Protein AF-A0A355T621-F1 (afdb_monomer)

Nearest PDB structures (foldseek):
  8cih-assembly1_A  TM=2.271E-01  e=9.849E+00  Homo sapiens
  8fl8-assembly1_X  TM=2.262E-01  e=8.411E+00  Saccharomyces cerevisiae

Sequence (182 aa):
MFTALSTALSDTFSKPLRSVMMRALGLALVLLVLAGFGAFYGLEAIPEFGADWGWPILDEVVDWLSGAFVIVALVLLLMPVSALFAGLFLEEVAAAVEDKHYPGDVAGRDQPFVQGLWIALKFTALLIVLNLIALPLYFIPVVNVVAYWGLNGYLLGREYFELVALRHHTPEDARSLRRSKR

Foldseek 3Di:
DVVVVVVVVVCCPDPQNVVLVVVLVVVLVVVLVVLLVCLVVVVVPPPPPPPVPVDVVVVVVVVVVSVVVSVVLSVLLSLLSSQLSCLLCVLSVLQVCCVVPPVPDDFFDRDDSVVSNVLSVVLSVVSSVVSVVCVVLCVDPPSVVCCVCVVSVVSSVLSSQLVSCVRPDPNVVSVVVVVVVD

Radius of gyration: 20.6 Å; Cα contacts (8 Å, |Δi|>4): 97; chains: 1; bounding box: 42×30×63 Å

Mean predicted aligned error: 7.45 Å

pLDDT: mean 83.85, std 8.01, range [53.31, 95.31]

Solvent-accessible surface area (backbone atoms only — not comparable to full-atom values): 10078 Å² total; per-residue (Å²): 110,70,66,60,52,52,50,53,59,60,45,49,72,32,79,74,43,35,54,52,50,52,50,39,52,50,53,38,50,51,51,51,51,53,48,49,50,51,50,54,56,48,55,71,68,46,71,81,79,78,69,82,77,83,47,74,67,60,48,55,49,50,54,52,51,53,57,50,48,52,54,52,50,52,59,62,42,49,55,29,44,51,46,27,39,54,42,61,46,37,63,64,52,49,51,59,48,38,63,72,77,41,75,87,56,83,79,61,57,82,69,56,66,70,59,40,45,52,52,20,50,52,52,23,50,50,43,50,56,51,50,60,71,43,46,73,49,54,77,38,82,71,48,23,59,51,48,52,53,49,54,50,50,53,51,48,56,51,50,55,50,45,60,58,34,48,30,81,34,52,75,68,53,32,55,51,54,52,68,78,72,108

Structure (mmCIF, N/CA/C/O backbone):
data_AF-A0A355T621-F1
#
_entry.id   AF-A0A355T621-F1
#
loop_
_atom_site.group_PDB
_atom_site.id
_atom_site.type_symbol
_atom_site.label_atom_id
_atom_site.label_alt_id
_atom_site.label_comp_id
_atom_site.label_asym_id
_atom_site.label_entity_id
_atom_site.label_seq_id
_atom_site.pdbx_PDB_ins_code
_atom_site.Cartn_x
_atom_site.Cartn_y
_atom_site.Cartn_z
_atom_site.occupancy
_atom_site.B_iso_or_equiv
_atom_site.auth_seq_id
_atom_site.auth_comp_id
_atom_site.auth_asym_id
_atom_site.auth_atom_id
_atom_site.pdbx_PDB_model_num
ATOM 1 N N . MET A 1 1 ? 2.273 -9.335 21.222 1.00 68.62 1 MET A N 1
ATOM 2 C CA . MET A 1 1 ? 2.447 -9.241 19.753 1.00 68.62 1 MET A CA 1
ATOM 3 C C . MET A 1 1 ? 2.008 -10.512 19.036 1.00 68.62 1 MET A C 1
ATOM 5 O O . MET A 1 1 ? 1.079 -10.422 18.252 1.00 68.62 1 MET A O 1
ATOM 9 N N . PHE A 1 2 ? 2.591 -11.683 19.324 1.00 80.75 2 PHE A N 1
ATOM 10 C CA . PHE A 1 2 ? 2.267 -12.924 18.595 1.00 80.75 2 PHE A CA 1
ATOM 11 C C . PHE A 1 2 ? 0.794 -13.359 18.676 1.00 80.75 2 PHE A C 1
ATOM 13 O O . PHE A 1 2 ? 0.235 -13.771 17.666 1.00 80.75 2 PHE A O 1
ATOM 20 N N . THR A 1 3 ? 0.134 -13.198 19.828 1.00 82.75 3 THR A N 1
ATOM 21 C CA . THR A 1 3 ? -1.298 -13.521 19.969 1.00 82.75 3 THR A CA 1
ATOM 22 C C . THR A 1 3 ? -2.176 -12.634 19.088 1.00 82.75 3 THR A C 1
ATOM 24 O O . THR A 1 3 ? -3.014 -13.153 18.367 1.00 82.75 3 THR A O 1
ATOM 27 N N . ALA A 1 4 ? -1.931 -11.318 19.071 1.00 82.50 4 ALA A N 1
ATOM 28 C CA . ALA A 1 4 ? -2.683 -10.377 18.237 1.00 82.50 4 ALA A CA 1
ATOM 29 C C . ALA A 1 4 ? -2.504 -10.662 16.737 1.00 82.50 4 ALA A C 1
ATOM 31 O O . ALA A 1 4 ? -3.467 -10.597 15.980 1.00 82.50 4 ALA A O 1
ATOM 32 N N . LEU A 1 5 ? -1.288 -11.036 16.322 1.00 84.06 5 LEU A N 1
ATOM 33 C CA . LEU A 1 5 ? -1.008 -11.442 14.945 1.00 84.06 5 LEU A CA 1
ATOM 34 C C . LEU A 1 5 ? -1.784 -12.712 14.561 1.00 84.06 5 LEU A C 1
ATOM 36 O O . LEU A 1 5 ? -2.385 -12.766 13.493 1.00 84.06 5 LEU A O 1
ATOM 40 N N . SER A 1 6 ? -1.789 -13.718 15.439 1.00 88.69 6 SER A N 1
ATOM 41 C CA . SER A 1 6 ? -2.522 -14.969 15.219 1.00 88.69 6 SER A CA 1
ATOM 42 C C . SER A 1 6 ? -4.034 -14.737 15.124 1.00 88.69 6 SER A C 1
ATOM 44 O O . SER A 1 6 ? -4.673 -15.212 14.184 1.00 88.69 6 SER A O 1
ATOM 46 N N . THR A 1 7 ? -4.598 -13.937 16.038 1.00 87.62 7 THR A N 1
ATOM 47 C CA . THR A 1 7 ? -6.014 -13.548 16.006 1.00 87.62 7 THR A CA 1
ATOM 48 C C . THR A 1 7 ? -6.357 -12.851 14.690 1.00 87.62 7 THR A C 1
ATOM 50 O O . THR A 1 7 ? -7.237 -13.323 13.973 1.00 87.62 7 THR A O 1
ATOM 53 N N . ALA A 1 8 ? -5.591 -11.829 14.296 1.00 85.81 8 ALA A N 1
ATOM 54 C CA . ALA A 1 8 ? -5.804 -11.105 13.041 1.00 85.81 8 ALA A CA 1
ATOM 55 C C . ALA A 1 8 ? -5.742 -12.016 11.798 1.00 85.81 8 ALA A C 1
ATOM 57 O O . ALA A 1 8 ? -6.569 -11.897 10.889 1.00 85.81 8 ALA A O 1
ATOM 58 N N . LEU A 1 9 ? -4.801 -12.967 11.761 1.00 87.44 9 LEU A N 1
ATOM 59 C CA . LEU A 1 9 ? -4.707 -13.948 10.676 1.00 87.44 9 LEU A CA 1
ATOM 60 C C . LEU A 1 9 ? -5.957 -14.829 10.605 1.00 87.44 9 LEU A C 1
ATOM 62 O O . LEU A 1 9 ? -6.526 -15.002 9.529 1.00 87.44 9 LEU A O 1
ATOM 66 N N . SER A 1 10 ? -6.419 -15.351 11.742 1.00 87.31 10 SER A N 1
ATOM 67 C CA . SER A 1 10 ? -7.650 -16.148 11.788 1.00 87.31 10 SER A CA 1
ATOM 68 C C . SER A 1 10 ? -8.897 -15.338 11.413 1.00 87.31 10 SER A C 1
ATOM 70 O O . SER A 1 10 ? -9.777 -15.839 10.710 1.00 87.31 10 SER A O 1
ATOM 72 N N . ASP A 1 11 ? -8.951 -14.065 11.810 1.00 87.62 11 ASP A N 1
ATOM 73 C CA . ASP A 1 11 ? -10.072 -13.171 11.536 1.00 87.62 11 ASP A CA 1
ATOM 74 C C . ASP A 1 11 ? -10.190 -12.815 10.065 1.00 87.62 11 ASP A C 1
ATOM 76 O O . ASP A 1 11 ? -11.307 -12.674 9.565 1.00 87.62 11 ASP A O 1
ATOM 80 N N . THR A 1 12 ? -9.066 -12.733 9.353 1.00 85.06 12 THR A N 1
ATOM 81 C CA . THR A 1 12 ? -9.032 -12.427 7.916 1.00 85.06 12 THR A CA 1
ATOM 82 C C . THR A 1 12 ? -9.916 -13.394 7.111 1.00 85.06 12 THR A C 1
ATOM 84 O O . THR A 1 12 ? -10.559 -12.997 6.139 1.00 85.06 12 THR A O 1
ATOM 87 N N . PHE A 1 13 ? -10.039 -14.649 7.558 1.00 87.81 13 PHE A N 1
ATOM 88 C CA . PHE A 1 13 ? -10.879 -15.671 6.921 1.00 87.81 13 PHE A CA 1
ATOM 89 C C . PHE A 1 13 ? -12.326 -15.723 7.444 1.00 87.81 13 PHE A C 1
ATOM 91 O O . PHE A 1 13 ? -13.126 -16.540 6.977 1.00 87.81 13 PHE A O 1
ATOM 98 N N . SER A 1 14 ? -12.698 -14.861 8.392 1.00 88.00 14 SER A N 1
ATOM 99 C CA . SER A 1 14 ? -14.069 -14.762 8.900 1.00 88.00 14 SER A CA 1
ATOM 100 C C . SER A 1 14 ? -15.033 -14.219 7.836 1.00 88.00 14 SER A C 1
ATOM 102 O O . SER A 1 14 ? -14.637 -13.506 6.918 1.00 88.00 14 SER A O 1
ATOM 104 N N . LYS A 1 15 ? -16.330 -14.546 7.944 1.00 85.44 15 LYS A N 1
ATOM 105 C CA . LYS A 1 15 ? -17.360 -14.127 6.970 1.00 85.44 15 LYS A CA 1
ATOM 106 C C . LYS A 1 15 ? -17.339 -12.622 6.625 1.00 85.44 15 LYS A C 1
ATOM 108 O O . LYS A 1 15 ? -17.330 -12.338 5.425 1.00 85.44 15 LYS A O 1
ATOM 113 N N . PRO A 1 16 ? -17.330 -11.683 7.597 1.00 84.44 16 PRO A N 1
ATOM 114 C CA . PRO A 1 16 ? -17.325 -10.254 7.282 1.00 84.44 16 PRO A CA 1
ATOM 115 C C . PRO A 1 16 ? -16.026 -9.818 6.586 1.00 84.44 16 PRO A C 1
ATOM 117 O O . PRO A 1 16 ? -16.082 -9.228 5.507 1.00 84.44 16 PRO A O 1
ATOM 120 N N . LEU A 1 17 ? -14.857 -10.199 7.117 1.00 88.75 17 LEU A N 1
ATOM 121 C CA . LEU A 1 17 ? -13.567 -9.769 6.560 1.00 88.75 17 LEU A CA 1
ATOM 122 C C . LEU A 1 17 ? -13.223 -10.444 5.229 1.00 88.75 17 LEU A C 1
ATOM 124 O O . LEU A 1 17 ? -12.634 -9.812 4.356 1.00 88.75 17 LEU A O 1
ATOM 128 N N . ARG A 1 18 ? -13.671 -11.681 4.996 1.00 90.00 18 ARG A N 1
ATOM 129 C CA . ARG A 1 18 ? -13.472 -12.374 3.716 1.00 90.00 18 ARG A CA 1
ATOM 130 C C . ARG A 1 18 ? -14.130 -11.631 2.555 1.00 90.00 18 ARG A C 1
ATOM 132 O O . ARG A 1 18 ? -13.566 -11.585 1.467 1.00 90.00 18 ARG A O 1
ATOM 139 N N . SER A 1 19 ? -15.313 -11.050 2.769 1.00 89.81 19 SER A N 1
ATOM 140 C CA . SER A 1 19 ? -15.980 -10.243 1.739 1.00 89.81 19 SER A CA 1
ATOM 141 C C . SER A 1 19 ? -15.144 -9.013 1.381 1.00 89.81 19 SER A C 1
ATOM 143 O O . SER A 1 19 ? -14.974 -8.691 0.206 1.00 89.81 19 SER A O 1
ATOM 145 N N . VAL A 1 20 ? -14.601 -8.331 2.394 1.00 91.62 20 VAL A N 1
ATOM 146 C CA . VAL A 1 20 ? -13.708 -7.178 2.204 1.00 91.62 20 VAL A CA 1
ATOM 147 C C . VAL A 1 20 ? -12.439 -7.592 1.461 1.00 91.62 20 VAL A C 1
ATOM 149 O O . VAL A 1 20 ? -12.087 -6.979 0.460 1.00 91.62 20 VAL A O 1
ATOM 152 N N . MET A 1 21 ? -11.803 -8.683 1.889 1.00 90.62 21 MET A N 1
ATOM 153 C CA . MET A 1 21 ? -10.595 -9.226 1.270 1.00 90.62 21 MET A CA 1
ATOM 154 C C . MET A 1 21 ? -10.801 -9.531 -0.218 1.00 90.62 21 MET A C 1
ATOM 156 O O . MET A 1 21 ? -9.978 -9.139 -1.038 1.00 90.62 21 MET A O 1
ATOM 160 N N . MET A 1 22 ? -11.908 -10.183 -0.590 1.00 92.00 22 MET A N 1
ATOM 161 C CA . MET A 1 22 ? -12.193 -10.497 -1.996 1.00 92.00 22 MET A CA 1
ATOM 162 C C . MET A 1 22 ? -12.465 -9.242 -2.832 1.00 92.00 22 MET A C 1
ATOM 164 O O . MET A 1 22 ? -12.034 -9.178 -3.981 1.00 92.00 22 MET A O 1
ATOM 168 N N . ARG A 1 23 ? -13.138 -8.232 -2.262 1.00 93.50 23 ARG A N 1
ATOM 169 C CA . ARG A 1 23 ? -13.343 -6.930 -2.917 1.00 93.50 23 ARG A CA 1
ATOM 170 C C . ARG A 1 23 ? -12.017 -6.205 -3.129 1.00 93.50 23 ARG A C 1
ATOM 172 O O . ARG A 1 23 ? -11.741 -5.776 -4.244 1.00 93.50 23 ARG A O 1
ATOM 179 N N . ALA A 1 24 ? -11.181 -6.125 -2.096 1.00 92.06 24 ALA A N 1
ATOM 180 C CA . ALA A 1 24 ? -9.860 -5.509 -2.168 1.00 92.06 24 ALA A CA 1
ATOM 181 C C . ALA A 1 24 ? -8.961 -6.216 -3.190 1.00 92.06 24 ALA A C 1
ATOM 183 O O . ALA A 1 24 ? -8.365 -5.557 -4.036 1.00 92.06 24 ALA A O 1
ATOM 184 N N . LEU A 1 25 ? -8.918 -7.552 -3.167 1.00 92.00 25 LEU A N 1
ATOM 185 C CA . LEU A 1 25 ? -8.136 -8.352 -4.108 1.00 92.00 25 LEU A CA 1
ATOM 186 C C . LEU A 1 25 ? -8.638 -8.199 -5.549 1.00 92.00 25 LEU A C 1
ATOM 188 O O . LEU A 1 25 ? -7.836 -8.013 -6.460 1.00 92.00 25 LEU A O 1
ATOM 192 N N . GLY A 1 26 ? -9.956 -8.253 -5.757 1.00 94.38 26 GLY A N 1
ATOM 193 C CA . GLY A 1 26 ? -10.561 -8.082 -7.076 1.00 94.38 26 GLY A CA 1
ATOM 194 C C . GLY A 1 26 ? -10.286 -6.697 -7.657 1.00 94.38 26 GLY A C 1
ATOM 195 O O . GLY A 1 26 ? -9.861 -6.587 -8.803 1.00 94.38 26 GLY A O 1
ATOM 196 N N . LEU A 1 27 ? -10.457 -5.642 -6.857 1.00 94.56 27 LEU A N 1
ATOM 197 C CA . LEU A 1 27 ? -10.178 -4.270 -7.283 1.00 94.56 27 LEU A CA 1
ATOM 198 C C . LEU A 1 27 ? -8.682 -4.024 -7.516 1.00 94.56 27 LEU A C 1
ATOM 200 O O . LEU A 1 27 ? -8.327 -3.365 -8.491 1.00 94.56 27 LEU A O 1
ATOM 204 N N . ALA A 1 28 ? -7.807 -4.589 -6.679 1.00 92.69 28 ALA A N 1
ATOM 205 C CA . ALA A 1 28 ? -6.360 -4.547 -6.878 1.00 92.69 28 ALA A CA 1
ATOM 206 C C . ALA A 1 28 ? -5.959 -5.202 -8.201 1.00 92.69 28 ALA A C 1
ATOM 208 O O . ALA A 1 28 ? -5.210 -4.614 -8.978 1.00 92.69 28 ALA A O 1
ATOM 209 N N . LEU A 1 29 ? -6.499 -6.389 -8.486 1.00 93.62 29 LEU A N 1
ATOM 210 C CA . LEU A 1 29 ? -6.230 -7.103 -9.727 1.00 93.62 29 LEU A CA 1
ATOM 211 C C . LEU A 1 29 ? -6.744 -6.329 -10.944 1.00 93.62 29 LEU A C 1
ATOM 213 O O . LEU A 1 29 ? -6.007 -6.175 -11.912 1.00 93.62 29 LEU A O 1
ATOM 217 N N . VAL A 1 30 ? -7.963 -5.785 -10.882 1.00 95.31 30 VAL A N 1
ATOM 218 C CA . VAL A 1 30 ? -8.507 -4.929 -11.948 1.00 95.31 30 VAL A CA 1
ATOM 219 C C . VAL A 1 30 ? -7.605 -3.718 -12.183 1.00 95.31 30 VAL A C 1
ATOM 221 O O . VAL A 1 30 ? -7.249 -3.445 -13.325 1.00 95.31 30 VAL A O 1
ATOM 224 N N . LEU A 1 31 ? -7.185 -3.021 -11.124 1.00 94.25 31 LEU A N 1
ATOM 225 C CA . LEU A 1 31 ? -6.322 -1.847 -11.249 1.00 94.25 31 LEU A CA 1
ATOM 226 C C . LEU A 1 31 ? -4.950 -2.200 -11.839 1.00 94.25 31 LEU A C 1
ATOM 228 O O . LEU A 1 31 ? -4.460 -1.468 -12.693 1.00 94.25 31 LEU A O 1
ATOM 232 N N . LEU A 1 32 ? -4.351 -3.322 -11.434 1.00 92.44 32 LEU A N 1
ATOM 233 C CA . LEU A 1 32 ? -3.074 -3.791 -11.982 1.00 92.44 32 LEU A CA 1
ATOM 234 C C . LEU A 1 32 ? -3.190 -4.210 -13.447 1.00 92.44 32 LEU A C 1
ATOM 236 O O . LEU A 1 32 ? -2.305 -3.898 -14.235 1.00 92.44 32 LEU A O 1
ATOM 240 N N . VAL A 1 33 ? -4.282 -4.875 -13.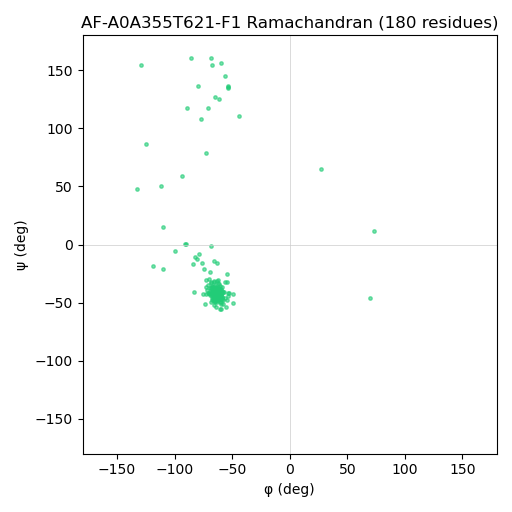829 1.00 92.94 33 VAL A N 1
ATOM 241 C CA . VAL A 1 33 ? -4.547 -5.238 -15.227 1.00 92.94 33 VAL A CA 1
ATOM 242 C C . VAL A 1 33 ? -4.722 -3.979 -16.075 1.00 92.94 33 VAL A C 1
ATOM 244 O O . VAL A 1 33 ? -4.089 -3.861 -17.120 1.00 92.94 33 VAL A O 1
ATOM 247 N N . LEU A 1 34 ? -5.512 -3.007 -15.610 1.00 94.19 34 LEU A N 1
ATOM 248 C CA . LEU A 1 34 ? -5.683 -1.721 -16.292 1.00 94.19 34 LEU A CA 1
ATOM 249 C C . LEU A 1 34 ? -4.366 -0.943 -16.390 1.00 94.19 34 LEU A C 1
ATOM 251 O O . LEU A 1 34 ? -4.074 -0.382 -17.442 1.00 94.19 34 LEU A O 1
ATOM 255 N N . ALA A 1 35 ? -3.555 -0.941 -15.331 1.00 91.31 35 ALA A N 1
ATOM 256 C CA . ALA A 1 35 ? -2.227 -0.338 -15.347 1.00 91.31 35 ALA A CA 1
ATOM 257 C C . ALA A 1 35 ? -1.289 -1.054 -16.330 1.00 91.31 35 ALA A C 1
ATOM 259 O O . ALA A 1 35 ? -0.545 -0.391 -17.042 1.00 91.31 35 ALA A O 1
ATOM 260 N N . GLY A 1 36 ? -1.356 -2.385 -16.413 1.00 89.12 36 GLY A N 1
ATOM 261 C CA . GLY A 1 36 ? -0.590 -3.189 -17.365 1.00 89.12 36 GLY A CA 1
ATOM 262 C C . GLY A 1 36 ? -0.973 -2.898 -18.813 1.00 89.12 36 GLY A C 1
ATOM 263 O O . GLY A 1 36 ? -0.095 -2.629 -19.626 1.00 89.12 36 GLY A O 1
ATOM 264 N N . PHE A 1 37 ? -2.272 -2.864 -19.127 1.00 90.81 37 PHE A N 1
ATOM 265 C CA . PHE A 1 37 ? -2.751 -2.441 -20.446 1.00 90.81 37 PHE A CA 1
ATOM 266 C C . PHE A 1 37 ? -2.353 -0.997 -20.755 1.00 90.81 37 PHE A C 1
ATOM 268 O O . PHE A 1 37 ? -1.877 -0.717 -21.849 1.00 90.81 37 PHE A O 1
ATOM 275 N N . GLY A 1 38 ? -2.504 -0.086 -19.792 1.00 89.31 38 GLY A N 1
ATOM 276 C CA . GLY A 1 38 ? -2.095 1.308 -19.942 1.00 89.31 38 GLY A CA 1
ATOM 277 C C . GLY A 1 38 ? -0.595 1.460 -20.195 1.00 89.31 38 GLY A C 1
ATOM 278 O O . GLY A 1 38 ? -0.205 2.267 -21.030 1.00 89.31 38 GLY A O 1
ATOM 279 N N . ALA A 1 39 ? 0.242 0.663 -19.529 1.00 87.06 39 ALA A N 1
ATOM 280 C CA . ALA A 1 39 ? 1.680 0.632 -19.769 1.00 87.06 39 ALA A CA 1
ATOM 281 C C . ALA A 1 39 ? 2.006 0.053 -21.151 1.00 87.06 39 ALA A C 1
ATOM 283 O O . ALA A 1 39 ? 2.804 0.638 -21.871 1.00 87.06 39 ALA A O 1
ATOM 284 N N . PHE A 1 40 ? 1.358 -1.047 -21.542 1.00 84.75 40 PHE A N 1
ATOM 285 C CA . PHE A 1 40 ? 1.545 -1.681 -22.847 1.00 84.75 40 PHE A CA 1
ATOM 286 C C . PHE A 1 40 ? 1.194 -0.730 -24.002 1.00 84.75 40 PHE A C 1
ATOM 288 O O . PHE A 1 40 ? 2.053 -0.414 -24.818 1.00 84.75 40 PHE A O 1
ATOM 295 N N . TYR A 1 41 ? -0.026 -0.184 -24.012 1.00 86.12 41 TYR A N 1
ATOM 296 C CA . TYR A 1 41 ? -0.442 0.800 -25.018 1.00 86.12 41 TYR A CA 1
ATOM 297 C C . TYR A 1 41 ? 0.339 2.112 -24.912 1.00 86.12 41 TYR A C 1
ATOM 299 O O . TYR A 1 41 ? 0.567 2.787 -25.912 1.00 86.12 41 TYR A O 1
ATOM 307 N N . GLY A 1 42 ? 0.753 2.486 -23.700 1.00 84.50 42 GLY A N 1
ATOM 308 C CA . GLY A 1 42 ? 1.603 3.645 -23.469 1.00 84.50 42 GLY A CA 1
ATOM 309 C C . GLY A 1 42 ? 2.956 3.501 -24.155 1.00 84.50 42 GLY A C 1
ATOM 310 O O . GLY A 1 42 ? 3.406 4.463 -24.763 1.00 84.50 42 GLY A O 1
ATOM 311 N N . LEU A 1 43 ? 3.568 2.313 -24.108 1.00 78.75 43 LEU A N 1
ATOM 312 C CA . LEU A 1 43 ? 4.810 2.020 -24.821 1.00 78.75 43 LEU A CA 1
ATOM 313 C C . LEU A 1 43 ? 4.621 2.031 -26.341 1.00 78.75 43 LEU A C 1
ATOM 315 O O . LEU A 1 43 ? 5.441 2.628 -27.024 1.00 78.75 43 LEU A O 1
ATOM 319 N N . GLU A 1 44 ? 3.533 1.457 -26.868 1.00 78.94 44 GLU A N 1
ATOM 320 C CA . GLU A 1 44 ? 3.224 1.516 -28.311 1.00 78.94 44 GLU A CA 1
ATOM 321 C C . GLU A 1 44 ? 3.007 2.953 -28.815 1.00 78.94 44 GLU A C 1
ATOM 323 O O . GLU A 1 44 ? 3.271 3.264 -29.974 1.00 78.94 44 GLU A O 1
ATOM 328 N N . ALA A 1 45 ? 2.510 3.841 -27.949 1.00 79.75 45 ALA A N 1
ATOM 329 C CA . ALA A 1 45 ? 2.294 5.248 -28.272 1.00 79.75 45 ALA A CA 1
ATOM 330 C C . ALA A 1 45 ? 3.571 6.101 -28.183 1.00 79.75 45 ALA A C 1
ATOM 332 O O . ALA A 1 45 ? 3.554 7.252 -28.631 1.00 79.75 45 ALA A O 1
ATOM 333 N N . ILE A 1 46 ? 4.658 5.580 -27.600 1.00 71.94 46 ILE A N 1
ATOM 334 C CA . ILE A 1 46 ? 5.959 6.246 -27.639 1.00 71.94 46 ILE A CA 1
ATOM 335 C C . ILE A 1 46 ? 6.461 6.129 -29.083 1.00 71.94 46 ILE A C 1
ATOM 337 O O . ILE A 1 46 ? 6.661 5.010 -29.554 1.00 71.94 46 ILE A O 1
ATOM 341 N N . PRO A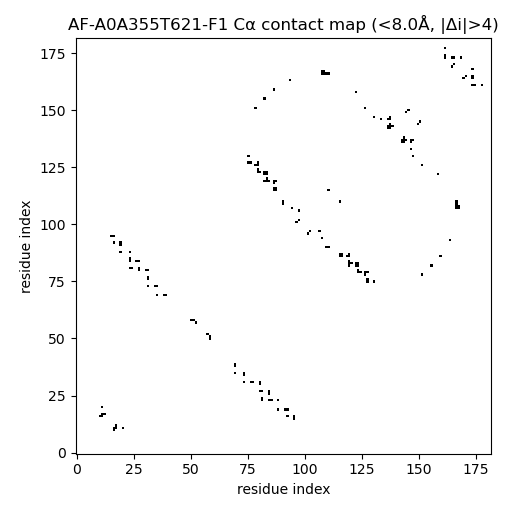 1 47 ? 6.662 7.251 -29.805 1.00 69.75 47 PRO A N 1
ATOM 342 C CA . PRO A 1 47 ? 7.280 7.202 -31.123 1.00 69.75 47 PRO A CA 1
ATOM 343 C C . PRO A 1 47 ? 8.598 6.452 -30.997 1.00 69.75 47 PRO A C 1
ATOM 345 O O . PRO A 1 47 ? 9.336 6.737 -30.050 1.00 69.75 47 PRO A O 1
ATOM 348 N N . GLU A 1 48 ? 8.884 5.527 -31.918 1.00 66.94 48 GLU A N 1
ATOM 349 C CA . GLU A 1 48 ? 10.175 4.841 -31.970 1.00 66.94 48 GLU A CA 1
ATOM 350 C C . GLU A 1 48 ? 11.272 5.886 -31.761 1.00 66.94 48 GLU A C 1
ATOM 352 O O . GLU A 1 48 ? 11.441 6.807 -32.569 1.00 66.94 48 GLU A O 1
ATOM 357 N N . PHE A 1 49 ? 11.953 5.819 -30.613 1.00 53.31 49 PHE A N 1
ATOM 358 C CA . PHE A 1 49 ? 13.034 6.737 -30.292 1.00 53.31 49 PHE A CA 1
ATOM 359 C C . PHE A 1 49 ? 14.224 6.344 -31.163 1.00 53.31 49 PHE A C 1
ATOM 361 O O . PHE A 1 49 ? 15.130 5.662 -30.704 1.00 53.31 49 PHE A O 1
ATOM 368 N N . GLY A 1 50 ? 14.162 6.757 -32.434 1.00 54.19 50 GLY A N 1
ATOM 369 C CA . GLY A 1 50 ? 15.229 6.789 -33.427 1.00 54.19 50 GLY A CA 1
ATOM 370 C C . GLY A 1 50 ? 16.315 5.752 -33.212 1.00 54.19 50 GLY A C 1
ATOM 371 O O . GLY A 1 50 ? 17.450 6.126 -32.932 1.00 54.19 50 GLY A O 1
ATOM 372 N N . ALA A 1 51 ? 15.962 4.476 -33.332 1.00 53.78 51 ALA A N 1
ATOM 373 C CA . ALA A 1 51 ? 16.910 3.386 -33.233 1.00 53.78 51 ALA A CA 1
ATOM 374 C C . ALA A 1 51 ? 17.076 2.689 -34.583 1.00 53.78 51 ALA A C 1
ATOM 376 O O . ALA A 1 51 ? 17.018 1.482 -34.697 1.00 53.78 51 ALA A O 1
ATOM 377 N N . ASP A 1 52 ? 17.318 3.480 -35.627 1.00 57.81 52 ASP A N 1
ATOM 378 C CA . ASP A 1 52 ? 18.155 2.999 -36.725 1.00 57.81 52 ASP A CA 1
ATOM 379 C C . ASP A 1 52 ? 19.585 3.469 -36.426 1.00 57.81 52 ASP A C 1
ATOM 381 O O . ASP A 1 52 ? 20.191 4.255 -37.155 1.00 57.81 52 ASP A O 1
ATOM 385 N N . TRP A 1 53 ? 20.127 3.051 -35.271 1.00 58.47 53 TRP A N 1
ATOM 386 C CA . TRP A 1 53 ? 21.538 3.295 -34.934 1.00 58.47 53 TRP A CA 1
ATOM 387 C C . TRP A 1 53 ? 22.469 2.481 -35.852 1.00 58.47 53 TRP A C 1
ATOM 389 O O . TRP A 1 53 ? 23.689 2.576 -35.725 1.00 58.47 53 TRP A O 1
ATOM 399 N N . GLY A 1 54 ? 21.911 1.673 -36.769 1.00 63.59 54 GLY A N 1
ATOM 400 C CA . GLY A 1 54 ? 22.610 0.743 -37.652 1.00 63.59 54 GLY A CA 1
ATOM 401 C C . GLY A 1 54 ? 23.145 -0.496 -36.930 1.00 63.59 54 GLY A C 1
ATOM 402 O O . GLY A 1 54 ? 23.991 -1.205 -37.478 1.00 63.59 54 GLY A O 1
ATOM 403 N N . TRP A 1 55 ? 22.733 -0.719 -35.677 1.00 72.06 55 TRP A N 1
ATOM 404 C CA . TRP A 1 55 ? 23.253 -1.762 -34.791 1.00 72.06 55 TRP A CA 1
ATOM 405 C C . TRP A 1 55 ? 22.085 -2.629 -34.294 1.00 72.06 55 TRP A C 1
ATOM 407 O O . TRP A 1 55 ? 21.598 -2.398 -33.191 1.00 72.06 55 TRP A O 1
ATOM 417 N N . PRO A 1 56 ? 21.686 -3.675 -35.045 1.00 75.44 56 PRO A N 1
ATOM 418 C CA . PRO A 1 56 ? 20.495 -4.486 -34.748 1.00 75.44 56 PRO A CA 1
ATOM 419 C C . PRO A 1 56 ? 20.448 -5.080 -33.329 1.00 75.44 56 PRO A C 1
ATOM 421 O O . PRO A 1 56 ? 19.383 -5.350 -32.789 1.00 75.44 56 PRO A O 1
ATOM 424 N N . ILE A 1 57 ? 21.616 -5.281 -32.708 1.00 78.31 57 ILE A N 1
ATOM 425 C CA . ILE A 1 57 ? 21.746 -5.814 -31.344 1.00 78.31 57 ILE A CA 1
ATOM 426 C C . ILE A 1 57 ? 21.293 -4.786 -30.291 1.00 78.31 57 ILE A C 1
ATOM 428 O O . ILE A 1 57 ? 20.755 -5.168 -29.257 1.00 78.31 57 ILE A O 1
ATOM 432 N N . LEU A 1 58 ? 21.530 -3.489 -30.517 1.00 75.19 58 LEU A N 1
ATOM 433 C CA . LEU A 1 58 ? 21.110 -2.430 -29.592 1.00 75.19 58 LEU A CA 1
ATOM 434 C C . LEU A 1 58 ? 19.586 -2.303 -29.567 1.00 75.19 58 LEU A C 1
ATOM 436 O O . LEU A 1 58 ? 19.019 -2.157 -28.487 1.00 75.19 58 LEU A O 1
ATOM 440 N N . ASP A 1 59 ? 18.948 -2.434 -30.727 1.00 75.25 59 ASP A N 1
ATOM 441 C CA . ASP A 1 59 ? 17.494 -2.347 -30.869 1.00 75.25 59 ASP A CA 1
ATOM 442 C C . ASP A 1 59 ? 16.815 -3.517 -30.135 1.00 75.25 59 ASP A C 1
ATOM 444 O O . ASP A 1 59 ? 15.930 -3.307 -29.307 1.00 75.25 59 ASP A O 1
ATOM 448 N N . GLU A 1 60 ? 17.331 -4.742 -30.307 1.00 79.69 60 GLU A N 1
ATOM 449 C CA . GLU A 1 60 ? 16.844 -5.932 -29.593 1.00 79.69 60 GLU A CA 1
ATOM 450 C C . GLU A 1 60 ? 17.017 -5.818 -28.063 1.00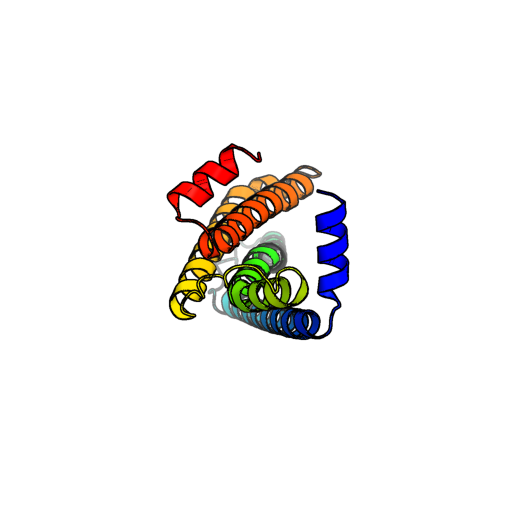 79.69 60 GLU A C 1
ATOM 452 O O . GLU A 1 60 ? 16.138 -6.212 -27.290 1.00 79.69 60 GLU A O 1
ATOM 457 N N . VAL A 1 61 ? 18.129 -5.236 -27.598 1.00 81.19 61 VAL A N 1
ATOM 458 C CA . VAL A 1 61 ? 18.363 -4.994 -26.164 1.00 81.19 61 VAL A CA 1
ATOM 459 C C . VAL A 1 61 ? 17.387 -3.957 -25.607 1.00 81.19 61 VAL A C 1
ATOM 461 O O . VAL A 1 61 ? 16.875 -4.144 -24.502 1.00 81.19 61 VAL A O 1
ATOM 464 N N . VAL A 1 62 ? 17.115 -2.874 -26.338 1.00 79.81 62 VAL A N 1
ATOM 465 C CA . VAL A 1 62 ? 16.175 -1.825 -25.912 1.00 79.81 62 VAL A CA 1
ATOM 466 C C . VAL A 1 62 ? 14.747 -2.364 -25.827 1.00 79.81 62 VAL A C 1
ATOM 468 O O . VAL A 1 62 ? 14.065 -2.100 -24.831 1.00 79.81 62 VAL A O 1
ATOM 471 N N . ASP A 1 63 ? 14.316 -3.171 -26.794 1.00 78.94 63 ASP A N 1
ATOM 472 C CA . ASP A 1 63 ? 13.006 -3.828 -26.765 1.00 78.94 63 ASP A CA 1
ATOM 473 C C . ASP A 1 63 ? 12.873 -4.764 -25.559 1.00 78.94 63 ASP A C 1
ATOM 475 O O . ASP A 1 63 ? 11.894 -4.702 -24.802 1.00 78.94 63 ASP A O 1
ATOM 479 N N . TRP A 1 64 ? 13.895 -5.587 -25.308 1.00 82.12 64 TRP A N 1
ATOM 480 C CA . TRP A 1 64 ? 13.896 -6.501 -24.167 1.00 82.12 64 TRP A CA 1
ATOM 481 C C . TRP A 1 64 ? 13.868 -5.756 -22.825 1.00 82.12 64 TRP A C 1
ATOM 483 O O . TRP A 1 64 ? 13.103 -6.112 -21.922 1.00 82.12 64 TRP A O 1
ATOM 493 N N . LEU A 1 65 ? 14.658 -4.684 -22.697 1.00 82.62 65 LEU A N 1
ATOM 494 C CA . LEU A 1 65 ? 14.677 -3.832 -21.506 1.00 82.62 65 LEU A CA 1
ATOM 495 C C . LEU A 1 65 ? 13.345 -3.106 -21.294 1.00 82.62 65 LEU A C 1
ATOM 497 O O . LEU A 1 65 ? 12.908 -2.976 -20.149 1.00 82.62 65 LEU A O 1
ATOM 501 N N . SER A 1 66 ? 12.675 -2.682 -22.366 1.00 79.31 66 SER A N 1
ATOM 502 C CA . SER A 1 66 ? 11.364 -2.029 -22.294 1.00 79.31 66 SER A CA 1
ATOM 503 C C . SER A 1 66 ? 10.290 -2.986 -21.772 1.00 79.31 66 SER A C 1
ATOM 505 O O . SER A 1 66 ? 9.542 -2.638 -20.854 1.00 79.31 66 SER A O 1
ATOM 507 N N . GLY A 1 67 ? 10.265 -4.231 -22.260 1.00 79.44 67 GLY A N 1
ATOM 508 C CA . GLY A 1 67 ? 9.375 -5.271 -21.733 1.00 79.44 67 GLY A CA 1
ATOM 509 C C . GLY A 1 67 ? 9.666 -5.616 -20.266 1.00 79.44 67 GLY A C 1
ATOM 510 O O . GLY A 1 67 ? 8.750 -5.697 -19.441 1.00 79.44 67 GLY A O 1
ATOM 511 N N . ALA A 1 68 ? 10.945 -5.753 -19.905 1.00 84.00 68 ALA A N 1
ATOM 512 C CA . ALA A 1 68 ? 11.360 -5.995 -18.524 1.00 84.00 68 ALA A CA 1
ATOM 513 C C . ALA A 1 68 ? 10.968 -4.837 -17.587 1.00 84.00 68 ALA A C 1
ATOM 515 O O . ALA A 1 68 ? 10.541 -5.073 -16.453 1.00 84.00 68 ALA A O 1
ATOM 516 N N . PHE A 1 69 ? 11.053 -3.592 -18.062 1.00 83.12 69 PHE A N 1
ATOM 517 C CA . PHE A 1 69 ? 10.681 -2.406 -17.296 1.00 83.12 69 PHE A CA 1
ATOM 518 C C . PHE A 1 69 ? 9.201 -2.411 -16.896 1.00 83.12 69 PHE A C 1
ATOM 520 O O . PHE A 1 69 ? 8.888 -2.103 -15.746 1.00 83.12 69 PHE A O 1
ATOM 527 N N . VAL A 1 70 ? 8.294 -2.834 -17.785 1.00 84.81 70 VAL A N 1
ATOM 528 C CA . VAL A 1 70 ? 6.859 -2.966 -17.458 1.00 84.81 70 VAL A CA 1
ATOM 529 C C . VAL A 1 70 ? 6.643 -3.966 -16.328 1.00 84.81 70 VAL A C 1
ATOM 531 O O . VAL A 1 70 ? 5.901 -3.684 -15.388 1.00 84.81 70 VAL A O 1
ATOM 534 N N . ILE A 1 71 ? 7.313 -5.118 -16.380 1.00 84.88 71 ILE A N 1
ATOM 535 C CA . ILE A 1 71 ? 7.197 -6.147 -15.339 1.00 84.88 71 ILE A CA 1
ATOM 536 C C . ILE A 1 71 ? 7.681 -5.593 -13.997 1.00 84.88 71 ILE A C 1
ATOM 538 O O . ILE A 1 71 ? 6.985 -5.723 -12.988 1.00 84.88 71 ILE A O 1
ATOM 542 N N . VAL A 1 72 ? 8.844 -4.935 -13.982 1.00 84.69 72 VAL A N 1
ATOM 543 C CA . VAL A 1 72 ? 9.382 -4.302 -12.771 1.00 84.69 72 VAL A CA 1
ATOM 544 C C . VAL A 1 72 ? 8.408 -3.249 -12.244 1.00 84.69 72 VAL A C 1
ATOM 546 O O . VAL A 1 72 ? 8.084 -3.267 -11.059 1.00 84.69 72 VAL A O 1
ATOM 549 N N . ALA A 1 73 ? 7.874 -2.384 -13.107 1.00 85.50 73 ALA A N 1
ATOM 550 C CA . ALA A 1 73 ? 6.902 -1.367 -12.721 1.00 85.50 73 ALA A CA 1
ATOM 551 C C . ALA A 1 73 ? 5.633 -1.980 -12.105 1.00 85.50 73 ALA A C 1
ATOM 553 O O . ALA A 1 73 ? 5.174 -1.511 -11.065 1.00 85.50 73 ALA A O 1
ATOM 554 N N . LEU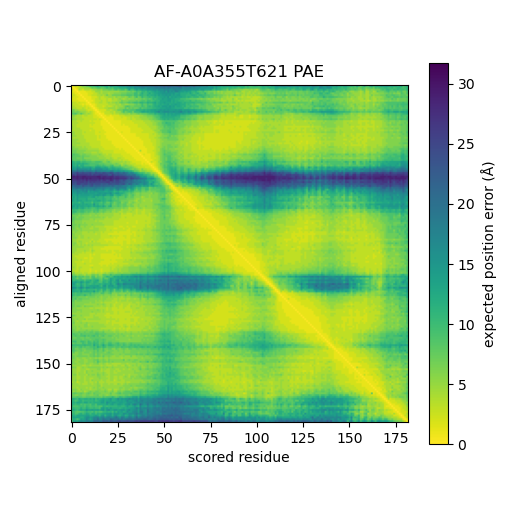 A 1 74 ? 5.096 -3.061 -12.677 1.00 87.88 74 LEU A N 1
ATOM 555 C CA . LEU A 1 74 ? 3.925 -3.758 -12.135 1.00 87.88 74 LEU A CA 1
ATOM 556 C C . LEU A 1 74 ? 4.200 -4.392 -10.767 1.00 87.88 74 LEU A C 1
ATOM 558 O O . LEU A 1 74 ? 3.364 -4.292 -9.867 1.00 87.88 74 LEU A O 1
ATOM 562 N N . VAL A 1 75 ? 5.375 -4.998 -10.576 1.00 86.50 75 VAL A N 1
ATOM 563 C CA . VAL A 1 75 ? 5.787 -5.538 -9.270 1.00 86.50 75 VAL A CA 1
ATOM 564 C C . VAL A 1 75 ? 5.915 -4.416 -8.241 1.00 86.50 75 VAL A C 1
ATOM 566 O O . VAL A 1 75 ? 5.439 -4.563 -7.117 1.00 86.50 75 VAL A O 1
ATOM 569 N N . LEU A 1 76 ? 6.493 -3.275 -8.622 1.00 85.81 76 LEU A N 1
ATOM 570 C CA . LEU A 1 76 ? 6.588 -2.108 -7.744 1.00 85.81 76 LEU A CA 1
ATOM 571 C C . LEU A 1 76 ? 5.224 -1.501 -7.417 1.00 85.81 76 LEU A C 1
ATOM 573 O O . LEU A 1 76 ? 5.048 -0.998 -6.311 1.00 85.81 76 LEU A O 1
ATOM 577 N N . LEU A 1 77 ? 4.259 -1.567 -8.338 1.00 89.06 77 LEU A N 1
ATOM 578 C CA . LEU A 1 77 ? 2.885 -1.108 -8.125 1.00 89.06 77 LEU A CA 1
ATOM 579 C C . LEU A 1 77 ? 2.061 -2.049 -7.246 1.00 89.06 77 LEU A C 1
ATOM 581 O O . LEU A 1 77 ? 1.093 -1.595 -6.636 1.00 89.06 77 LEU A O 1
ATOM 585 N N . LEU A 1 78 ? 2.449 -3.320 -7.113 1.00 88.75 78 LEU A N 1
ATOM 586 C CA . LEU A 1 78 ? 1.727 -4.293 -6.295 1.00 88.75 78 LEU A CA 1
ATOM 587 C C . LEU A 1 78 ? 1.529 -3.791 -4.859 1.00 88.75 78 LEU A C 1
ATOM 589 O O . LEU A 1 78 ? 0.428 -3.892 -4.313 1.00 88.75 78 LEU A O 1
ATOM 593 N N . MET A 1 79 ? 2.573 -3.214 -4.255 1.00 88.44 79 MET A N 1
ATOM 594 C CA . MET A 1 79 ? 2.497 -2.732 -2.879 1.00 88.44 79 MET A CA 1
ATOM 595 C C . MET A 1 79 ? 1.673 -1.444 -2.721 1.00 88.44 79 MET A C 1
ATOM 597 O O . MET A 1 79 ? 0.759 -1.454 -1.899 1.00 88.44 79 MET A O 1
ATOM 601 N N . PRO A 1 80 ? 1.906 -0.359 -3.488 1.00 90.50 80 PRO A N 1
ATOM 602 C CA . PRO A 1 80 ? 1.036 0.815 -3.480 1.00 90.50 80 PRO A CA 1
ATOM 603 C C . PRO A 1 80 ? -0.434 0.481 -3.745 1.00 90.50 80 PRO A C 1
ATOM 605 O O . PRO A 1 80 ? -1.307 0.998 -3.057 1.00 90.50 80 PRO A O 1
ATOM 608 N N . VAL A 1 81 ? -0.724 -0.410 -4.698 1.00 92.06 81 VAL A N 1
ATOM 609 C CA . VAL A 1 81 ? -2.100 -0.823 -5.005 1.00 92.06 81 VAL A CA 1
ATOM 610 C C . VAL A 1 81 ? -2.720 -1.576 -3.829 1.00 92.06 81 VAL A C 1
ATOM 612 O O . VAL A 1 81 ? -3.842 -1.273 -3.423 1.00 92.06 81 VAL A O 1
ATOM 615 N N . SER A 1 82 ? -1.982 -2.514 -3.232 1.00 88.75 82 SER A N 1
ATOM 616 C CA . SER A 1 82 ? -2.435 -3.212 -2.022 1.00 88.75 82 SER A CA 1
ATOM 617 C C . SER A 1 82 ? -2.698 -2.223 -0.888 1.00 88.75 82 SER A C 1
ATOM 619 O O . SER A 1 82 ? -3.717 -2.312 -0.203 1.00 88.75 82 SER A O 1
ATOM 621 N N . ALA A 1 83 ? -1.810 -1.240 -0.736 1.00 88.12 83 ALA A N 1
ATOM 622 C CA . ALA A 1 83 ? -1.897 -0.228 0.295 1.00 88.12 83 ALA A CA 1
ATOM 623 C C . ALA A 1 83 ? -3.121 0.683 0.139 1.00 88.12 83 ALA A C 1
ATOM 625 O O . ALA A 1 83 ? -3.810 0.970 1.122 1.00 88.12 83 ALA A O 1
ATOM 626 N N . LEU A 1 84 ? -3.405 1.090 -1.102 1.00 91.50 84 LEU A N 1
ATOM 627 C CA . LEU A 1 84 ? -4.564 1.889 -1.482 1.00 91.50 84 LEU A CA 1
ATOM 628 C C . LEU A 1 84 ? -5.860 1.213 -1.041 1.00 91.50 84 LEU A C 1
ATOM 630 O O . LEU A 1 84 ? -6.668 1.822 -0.344 1.00 91.50 84 LEU A O 1
ATOM 634 N N . PHE A 1 85 ? -6.048 -0.053 -1.422 1.00 90.62 85 PHE A N 1
ATOM 635 C CA . PHE A 1 85 ? -7.279 -0.774 -1.110 1.00 90.62 85 PHE A CA 1
ATOM 636 C C . PHE A 1 85 ? -7.374 -1.139 0.367 1.00 90.62 85 PHE A C 1
ATOM 638 O O . PHE A 1 85 ? -8.440 -0.980 0.954 1.00 90.62 85 PHE A O 1
ATOM 645 N N . ALA A 1 86 ? -6.277 -1.544 1.006 1.00 86.12 86 ALA A N 1
ATOM 646 C CA . ALA A 1 86 ? -6.285 -1.768 2.447 1.00 86.12 86 ALA A CA 1
ATOM 647 C C . ALA A 1 86 ? -6.591 -0.478 3.233 1.00 86.12 86 ALA A C 1
ATOM 649 O O . ALA A 1 86 ? -7.283 -0.545 4.242 1.00 86.12 86 ALA A O 1
ATOM 650 N N . GLY A 1 87 ? -6.164 0.696 2.750 1.00 85.75 87 GLY A N 1
ATOM 651 C CA . GLY A 1 87 ? -6.564 1.992 3.308 1.00 85.75 87 GLY A CA 1
ATOM 652 C C . GLY A 1 87 ? -8.039 2.324 3.061 1.00 85.75 87 GLY A C 1
ATOM 653 O O . GLY A 1 87 ? -8.728 2.765 3.975 1.00 85.75 87 GLY A O 1
ATOM 654 N N . LEU A 1 88 ? -8.545 2.067 1.850 1.00 88.00 88 LEU A N 1
ATOM 655 C CA . LEU A 1 88 ? -9.940 2.321 1.468 1.00 88.00 88 LEU A CA 1
ATOM 656 C C . LEU A 1 88 ? -10.934 1.492 2.293 1.00 88.00 88 LEU A C 1
ATOM 658 O O . LEU A 1 88 ? -11.982 1.991 2.691 1.00 88.00 88 LEU A O 1
ATOM 662 N N . PHE A 1 89 ? -10.599 0.226 2.541 1.00 88.94 89 PHE A N 1
ATOM 663 C CA . PHE A 1 89 ? -11.430 -0.704 3.302 1.00 88.94 89 PHE A CA 1
ATOM 664 C C . PHE A 1 89 ? -11.125 -0.709 4.802 1.00 88.94 89 PHE A C 1
ATOM 666 O O . PHE A 1 89 ? -11.756 -1.461 5.543 1.00 88.94 89 PHE A O 1
ATOM 673 N N . LEU A 1 90 ? -10.176 0.110 5.263 1.00 87.81 90 LEU A N 1
ATOM 674 C CA . LEU A 1 90 ? -9.728 0.099 6.653 1.00 87.81 90 LEU A CA 1
ATOM 675 C C . LEU A 1 90 ? -10.881 0.329 7.628 1.00 87.81 90 LEU A C 1
ATOM 677 O O . LEU A 1 90 ? -10.958 -0.340 8.650 1.00 87.81 90 LEU A O 1
ATOM 681 N N . GLU A 1 91 ? -11.771 1.253 7.285 1.00 86.19 91 GLU A N 1
ATOM 682 C CA . GLU A 1 91 ? -12.936 1.619 8.082 1.00 86.19 91 GLU A CA 1
ATOM 683 C C . GLU A 1 91 ? -13.876 0.423 8.302 1.00 86.19 91 GLU A C 1
ATOM 685 O O . GLU A 1 91 ? -14.215 0.083 9.432 1.00 86.19 91 GLU A O 1
ATOM 690 N N . GLU A 1 92 ? -14.212 -0.287 7.221 1.00 88.19 92 GLU A N 1
ATOM 691 C CA . GLU A 1 92 ? -15.067 -1.478 7.259 1.00 88.19 92 GLU A CA 1
ATOM 692 C C . GLU A 1 92 ? -14.407 -2.626 8.042 1.00 88.19 92 GLU A C 1
ATOM 694 O O . GLU A 1 92 ? -15.074 -3.342 8.790 1.00 88.19 92 GLU A O 1
ATOM 699 N N . VAL A 1 93 ? -13.085 -2.789 7.907 1.00 89.75 93 VAL A N 1
ATOM 700 C CA . VAL A 1 93 ? -12.315 -3.782 8.674 1.00 89.75 93 VAL A CA 1
ATOM 701 C C . VAL A 1 93 ? -12.281 -3.421 10.158 1.00 89.75 93 VAL A C 1
ATOM 703 O O . VAL A 1 93 ? -12.498 -4.296 10.993 1.00 89.75 93 VAL A O 1
ATOM 706 N N . ALA A 1 94 ? -12.018 -2.157 10.492 1.00 88.62 94 ALA A N 1
ATOM 707 C C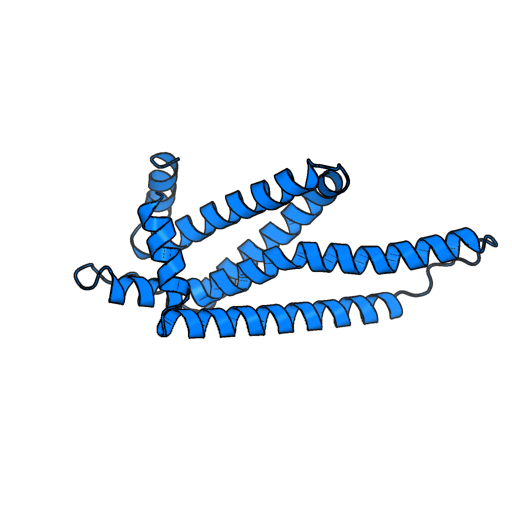A . ALA A 1 94 ? -11.931 -1.684 11.868 1.00 88.62 94 ALA A CA 1
ATOM 708 C C . ALA A 1 94 ? -13.272 -1.842 12.590 1.00 88.62 94 ALA A C 1
ATOM 710 O O . ALA A 1 94 ? -13.298 -2.439 13.662 1.00 88.62 94 ALA A O 1
ATOM 711 N N . ALA A 1 95 ? -14.375 -1.421 11.966 1.00 86.50 95 ALA A N 1
ATOM 712 C CA . ALA A 1 95 ? -15.719 -1.604 12.508 1.00 86.50 95 ALA A CA 1
ATOM 713 C C . ALA A 1 95 ? -16.042 -3.090 12.747 1.00 86.50 95 ALA A C 1
ATOM 715 O O . ALA A 1 95 ? -16.451 -3.474 13.838 1.00 86.50 95 ALA A O 1
ATOM 716 N N . ALA A 1 96 ? -15.759 -3.965 11.773 1.00 88.69 96 ALA A N 1
ATOM 717 C CA . ALA A 1 96 ? -15.995 -5.403 11.927 1.00 88.69 96 ALA A CA 1
ATOM 718 C C . ALA A 1 96 ? -15.149 -6.048 13.045 1.00 88.69 96 ALA A C 1
ATOM 720 O O . ALA A 1 96 ? -15.575 -7.029 13.662 1.00 88.69 96 ALA A O 1
ATOM 721 N N . VAL A 1 97 ? -13.940 -5.534 13.296 1.00 89.12 97 VAL A N 1
ATOM 722 C CA . VAL A 1 97 ? -13.076 -5.988 14.396 1.00 89.12 97 VAL A CA 1
ATOM 723 C C . VAL A 1 97 ? -13.568 -5.455 15.743 1.00 89.12 97 VAL A C 1
ATOM 725 O O . VAL A 1 97 ? -13.602 -6.234 16.698 1.00 89.12 97 VAL A O 1
ATOM 728 N N . GLU A 1 98 ? -13.964 -4.181 15.814 1.00 88.75 98 GLU A N 1
ATOM 729 C CA . GLU A 1 98 ? -14.542 -3.534 17.002 1.00 88.75 98 GLU A CA 1
ATOM 730 C C . GLU A 1 98 ? -15.827 -4.251 17.440 1.00 88.75 98 GLU A C 1
ATOM 732 O O . GLU A 1 98 ? -15.904 -4.710 18.579 1.00 88.75 98 GLU A O 1
ATOM 737 N N . ASP A 1 99 ? -16.761 -4.501 16.520 1.00 88.00 99 ASP A N 1
ATOM 738 C CA . ASP A 1 99 ? -18.016 -5.217 16.797 1.00 88.00 99 ASP A CA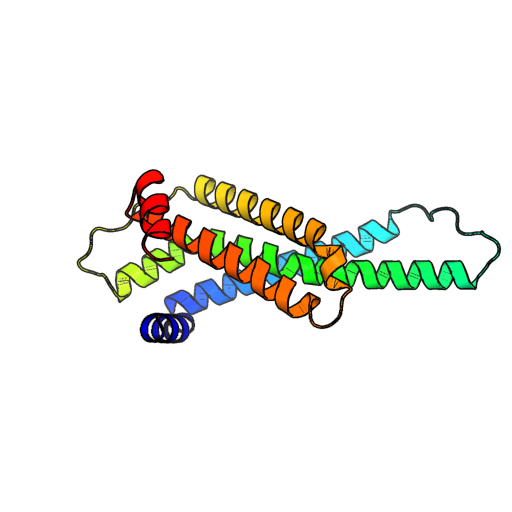 1
ATOM 739 C C . ASP A 1 99 ? -17.787 -6.629 17.355 1.00 88.00 99 ASP A C 1
ATOM 741 O O . ASP A 1 99 ? -18.537 -7.121 18.202 1.00 88.00 99 ASP A O 1
ATOM 745 N N . LYS A 1 100 ? -16.748 -7.315 16.864 1.00 88.62 100 LYS A N 1
ATOM 746 C CA . LYS A 1 100 ? -16.462 -8.704 17.236 1.00 88.62 100 LYS A CA 1
ATOM 747 C C . LYS A 1 100 ? -15.692 -8.825 18.551 1.00 88.62 100 LYS A C 1
ATOM 749 O O . LYS A 1 100 ? -15.961 -9.752 19.316 1.00 88.62 100 LYS A O 1
ATOM 754 N N . HIS A 1 101 ? -14.707 -7.960 18.787 1.00 88.06 101 HIS A N 1
ATOM 755 C CA . HIS A 1 101 ? -13.758 -8.108 19.899 1.00 88.06 101 HIS A CA 1
ATOM 756 C C . HIS A 1 101 ? -13.936 -7.074 21.011 1.00 88.06 101 HIS A C 1
ATOM 758 O O . HIS A 1 101 ? -13.518 -7.343 22.137 1.00 88.06 101 HIS A O 1
ATOM 764 N N . TYR A 1 102 ? -14.569 -5.934 20.725 1.00 87.19 102 TYR A N 1
ATOM 765 C CA . TYR A 1 102 ? -14.701 -4.794 21.635 1.00 87.19 102 TYR A CA 1
ATOM 766 C C . TYR A 1 102 ? -16.143 -4.245 21.712 1.00 87.19 102 TYR A C 1
ATOM 768 O O . TYR A 1 102 ? -16.340 -3.033 21.665 1.00 87.19 102 TYR A O 1
ATOM 776 N N . PRO A 1 103 ? -17.180 -5.090 21.893 1.00 84.56 103 PRO A N 1
ATOM 777 C CA . PRO A 1 103 ? -18.578 -4.641 21.857 1.00 84.56 103 PRO A CA 1
ATOM 778 C C . PRO A 1 103 ? -18.972 -3.692 23.006 1.00 84.56 103 PRO A C 1
ATOM 780 O O . PRO A 1 103 ? -20.052 -3.108 22.971 1.00 84.56 103 PRO A O 1
ATOM 783 N N . GLY A 1 104 ? -18.146 -3.587 24.054 1.00 82.75 104 GLY A N 1
ATOM 784 C CA . GLY A 1 104 ? -18.377 -2.715 25.211 1.00 82.75 104 GLY A CA 1
ATOM 785 C C . GLY A 1 104 ? -17.604 -1.395 25.184 1.00 82.75 104 GLY A C 1
ATOM 786 O O . GLY A 1 104 ? -17.809 -0.575 26.080 1.00 82.75 104 GLY A O 1
ATOM 787 N N . ASP A 1 105 ? -16.725 -1.193 24.199 1.00 83.50 105 ASP A N 1
ATOM 788 C CA . ASP A 1 105 ? -15.920 0.022 24.089 1.00 83.50 105 ASP A CA 1
ATOM 789 C C . ASP A 1 105 ? -16.689 1.122 23.341 1.00 83.50 105 ASP A C 1
ATOM 791 O O . ASP A 1 105 ? -17.673 0.875 22.639 1.00 83.50 105 ASP A O 1
ATOM 795 N N . VAL A 1 106 ? -16.257 2.375 23.508 1.00 79.56 106 VAL A N 1
ATOM 796 C CA . VAL A 1 106 ? -16.835 3.498 22.759 1.00 79.56 106 VAL A CA 1
ATOM 797 C C . VAL A 1 106 ? -16.525 3.298 21.277 1.00 79.56 106 VAL A C 1
ATOM 799 O O . VAL A 1 106 ? -15.362 3.129 20.916 1.00 79.56 106 VAL A O 1
ATOM 802 N N . ALA A 1 107 ? -17.557 3.340 20.430 1.00 76.94 107 ALA A N 1
ATOM 803 C CA . ALA A 1 107 ? -17.393 3.210 18.986 1.00 76.94 107 ALA A CA 1
ATOM 804 C C . ALA A 1 107 ? -16.375 4.233 18.455 1.00 76.94 107 ALA A C 1
ATOM 806 O O . ALA A 1 107 ? -16.405 5.411 18.837 1.00 76.94 107 ALA A O 1
ATOM 807 N N . GLY A 1 108 ? -15.473 3.775 17.582 1.00 73.56 108 GLY A N 1
ATOM 808 C CA . GLY A 1 108 ? -14.504 4.647 16.929 1.00 73.56 108 GLY A CA 1
ATOM 809 C C . GLY A 1 108 ? -15.187 5.743 16.107 1.00 73.56 108 GLY A C 1
ATOM 810 O O . GLY A 1 108 ? -16.335 5.618 15.686 1.00 73.56 108 GLY A O 1
ATOM 811 N N . ARG A 1 109 ? -14.486 6.858 15.878 1.00 74.44 109 ARG A N 1
ATOM 812 C CA . ARG A 1 109 ? -14.996 7.920 14.999 1.00 74.44 109 ARG A CA 1
ATOM 813 C C . ARG A 1 109 ? -14.834 7.527 13.537 1.00 74.44 109 ARG A C 1
ATOM 815 O O . ARG A 1 109 ? -13.717 7.600 13.016 1.00 74.44 109 ARG A O 1
ATOM 822 N N . ASP A 1 110 ? -15.948 7.218 12.884 1.00 70.38 110 ASP A N 1
ATOM 823 C CA . ASP A 1 110 ? -15.949 6.924 11.456 1.00 70.38 110 ASP A CA 1
ATOM 824 C C . ASP A 1 110 ? -15.455 8.128 10.650 1.00 70.38 110 ASP A C 1
ATOM 826 O O . ASP A 1 110 ? -15.956 9.254 10.773 1.00 70.38 110 ASP A O 1
ATOM 830 N N . GLN A 1 111 ? -14.434 7.903 9.824 1.00 70.19 111 GLN A N 1
ATOM 831 C CA . GLN A 1 111 ? -13.939 8.937 8.924 1.00 70.19 111 GLN A CA 1
ATOM 832 C C . GLN A 1 111 ? -14.848 9.021 7.688 1.00 70.19 111 GLN A C 1
ATOM 834 O O . GLN A 1 111 ? -15.183 7.992 7.097 1.00 70.19 111 GLN A O 1
ATOM 839 N N . PRO A 1 112 ? -15.212 10.230 7.220 1.00 81.19 112 PRO A N 1
ATOM 840 C CA . PRO A 1 112 ? -15.919 10.387 5.955 1.00 81.19 112 PRO A CA 1
ATOM 841 C C . PRO A 1 112 ? -15.162 9.700 4.810 1.00 81.19 112 PRO A C 1
ATOM 843 O O . PRO A 1 112 ? -13.952 9.888 4.665 1.00 81.19 112 PRO A O 1
ATOM 846 N N . PHE A 1 113 ? -15.873 8.975 3.941 1.00 80.25 113 PHE A N 1
ATOM 847 C CA . PHE A 1 113 ? -15.273 8.223 2.826 1.00 80.25 113 PHE A CA 1
ATOM 848 C C . PHE A 1 113 ? -14.294 9.058 1.985 1.00 80.25 113 PHE A C 1
ATOM 850 O O . PHE A 1 113 ? -13.204 8.604 1.651 1.00 80.25 113 PHE A O 1
ATOM 857 N N . VAL A 1 114 ? -14.652 10.311 1.684 1.00 83.06 114 VAL A N 1
ATOM 858 C CA . VAL A 1 114 ? -13.811 11.230 0.897 1.00 83.06 114 VAL A CA 1
ATOM 859 C C . VAL A 1 114 ? -12.487 11.530 1.604 1.00 83.06 114 VAL A C 1
ATOM 861 O O . VAL A 1 114 ? -11.437 11.594 0.965 1.00 83.06 114 VAL A O 1
ATOM 864 N N . GLN A 1 115 ? -12.522 11.687 2.927 1.00 81.62 115 GLN A N 1
ATOM 865 C CA . GLN A 1 115 ? -11.326 11.912 3.729 1.00 81.62 115 GLN A CA 1
ATOM 866 C C . GLN A 1 115 ? -10.449 10.656 3.762 1.00 81.62 115 GLN A C 1
ATOM 868 O O . GLN A 1 115 ? -9.243 10.762 3.542 1.00 81.62 115 GLN A O 1
ATOM 873 N N . GLY A 1 116 ? -11.049 9.474 3.944 1.00 81.25 116 GLY A N 1
ATOM 874 C CA . GLY A 1 116 ? -10.345 8.190 3.867 1.00 81.25 116 GLY A CA 1
ATOM 875 C C . GLY A 1 116 ? -9.680 7.962 2.506 1.00 81.25 116 GLY A C 1
ATOM 876 O O . GLY A 1 116 ? -8.496 7.632 2.443 1.00 81.25 116 GLY A O 1
ATOM 877 N N . LEU A 1 117 ? -10.396 8.243 1.411 1.00 85.81 117 LEU A N 1
ATOM 878 C CA . LEU A 1 117 ? -9.869 8.149 0.048 1.00 85.81 117 LEU A CA 1
ATOM 879 C C . LEU A 1 117 ? -8.673 9.085 -0.162 1.00 85.81 117 LEU A C 1
ATOM 881 O O . LEU A 1 117 ? -7.658 8.675 -0.719 1.00 85.81 117 LEU A O 1
ATOM 885 N N . TRP A 1 118 ? -8.763 10.331 0.306 1.00 88.12 118 TRP A N 1
ATOM 886 C CA . TRP A 1 118 ? -7.663 11.289 0.196 1.00 88.12 118 TRP A CA 1
ATOM 887 C C . TRP A 1 118 ? -6.413 10.840 0.959 1.00 88.12 118 TRP A C 1
ATOM 889 O O . TRP A 1 118 ? -5.297 10.988 0.456 1.00 88.12 118 TRP A O 1
ATOM 899 N N . ILE A 1 119 ? -6.586 10.266 2.153 1.00 84.12 119 ILE A N 1
ATOM 900 C CA . ILE A 1 119 ? -5.470 9.728 2.936 1.00 84.12 119 ILE A CA 1
ATOM 901 C C . ILE A 1 119 ? -4.854 8.518 2.225 1.00 84.12 119 ILE A C 1
ATOM 903 O O . ILE A 1 119 ? -3.638 8.480 2.030 1.00 84.12 119 ILE A O 1
ATOM 907 N N . ALA A 1 120 ? -5.680 7.584 1.748 1.00 86.62 120 ALA A N 1
ATOM 908 C CA . ALA A 1 120 ? -5.218 6.407 1.019 1.00 86.62 120 ALA A CA 1
ATOM 909 C C . ALA A 1 120 ? -4.449 6.788 -0.260 1.00 86.62 120 ALA A C 1
ATOM 911 O O . ALA A 1 120 ? -3.377 6.242 -0.521 1.00 86.62 120 ALA A O 1
ATOM 912 N N . LEU A 1 121 ? -4.931 7.776 -1.023 1.00 90.31 121 LEU A N 1
ATOM 913 C CA . LEU A 1 121 ? -4.246 8.287 -2.215 1.00 90.31 121 LEU A CA 1
ATOM 914 C C . LEU A 1 121 ? -2.901 8.938 -1.880 1.00 90.31 121 LEU A C 1
ATOM 916 O O . LEU A 1 121 ? -1.907 8.661 -2.550 1.00 90.31 121 LEU A O 1
ATOM 920 N N . LYS A 1 122 ? -2.837 9.765 -0.829 1.00 90.56 122 LYS A N 1
ATOM 921 C CA . LYS A 1 122 ? -1.578 10.374 -0.369 1.00 90.56 122 LYS A CA 1
ATOM 922 C C . LYS A 1 122 ? -0.549 9.327 0.039 1.00 90.56 122 LYS A C 1
ATOM 924 O O . LYS A 1 122 ? 0.614 9.435 -0.347 1.00 90.56 122 LYS A O 1
ATOM 929 N N . PHE A 1 123 ? -0.972 8.319 0.796 1.00 88.56 123 PHE A N 1
ATOM 930 C CA . PHE A 1 123 ? -0.092 7.238 1.220 1.00 88.56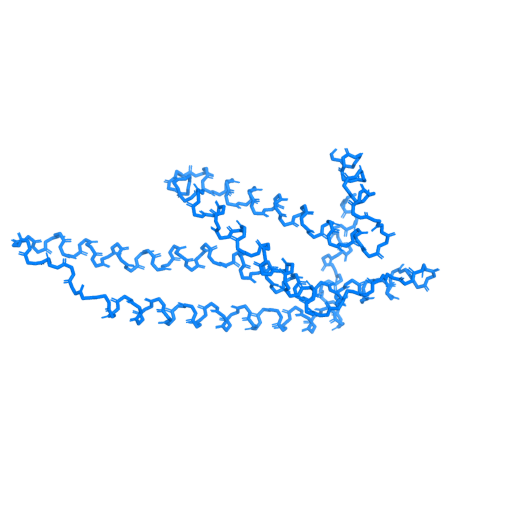 123 PHE A CA 1
ATOM 931 C C . PHE A 1 123 ? 0.381 6.388 0.035 1.00 88.56 123 PHE A C 1
ATOM 933 O O . PHE A 1 123 ? 1.563 6.071 -0.075 1.00 88.56 123 PHE A O 1
ATOM 940 N N . THR A 1 124 ? -0.515 6.105 -0.910 1.00 90.69 124 THR A N 1
ATOM 941 C CA . THR A 1 124 ? -0.187 5.401 -2.158 1.00 90.69 124 THR A CA 1
ATOM 942 C C . THR A 1 124 ? 0.839 6.179 -2.980 1.00 90.69 124 THR A C 1
ATOM 944 O O . THR A 1 124 ? 1.836 5.609 -3.417 1.00 90.69 124 THR A O 1
ATOM 947 N N . ALA A 1 125 ? 0.655 7.493 -3.137 1.00 91.88 125 ALA A N 1
ATOM 948 C CA . ALA A 1 125 ? 1.612 8.353 -3.828 1.00 91.88 125 ALA A CA 1
ATOM 949 C C . ALA A 1 125 ? 2.981 8.362 -3.128 1.00 91.88 125 ALA A C 1
ATOM 951 O O . ALA A 1 125 ? 4.013 8.253 -3.790 1.00 91.88 125 ALA A O 1
ATOM 952 N N . LEU A 1 126 ? 3.000 8.424 -1.792 1.00 91.56 126 LEU A N 1
ATOM 953 C CA . LEU A 1 126 ? 4.231 8.319 -1.011 1.00 91.56 126 LEU A CA 1
ATOM 954 C C . LEU A 1 126 ? 4.937 6.975 -1.245 1.00 91.56 126 LEU A C 1
ATOM 956 O O . LEU A 1 126 ? 6.150 6.958 -1.446 1.00 91.56 126 LEU A O 1
ATOM 960 N N . LEU A 1 127 ? 4.198 5.862 -1.257 1.00 90.50 127 LEU A N 1
ATOM 961 C CA . LEU A 1 127 ? 4.759 4.540 -1.539 1.00 90.50 127 LEU A CA 1
ATOM 962 C C . LEU A 1 127 ? 5.348 4.453 -2.944 1.00 90.50 127 LEU A C 1
ATOM 964 O O . LEU A 1 127 ? 6.437 3.904 -3.094 1.00 90.50 127 LEU A O 1
ATOM 968 N N . ILE A 1 128 ? 4.676 5.011 -3.954 1.00 91.06 128 ILE A N 1
ATOM 969 C CA . ILE A 1 128 ? 5.199 5.058 -5.326 1.00 91.06 128 ILE A CA 1
ATOM 970 C C . ILE A 1 128 ? 6.525 5.822 -5.348 1.00 91.06 128 ILE A C 1
ATOM 972 O O . ILE A 1 128 ? 7.528 5.290 -5.816 1.00 91.06 128 ILE A O 1
ATOM 976 N N . VAL A 1 129 ? 6.566 7.030 -4.778 1.00 92.81 129 VAL A N 1
ATOM 977 C CA . VAL A 1 129 ? 7.786 7.853 -4.732 1.00 92.81 129 VAL A CA 1
ATOM 978 C C . VAL A 1 129 ? 8.924 7.123 -4.016 1.00 92.81 129 VAL A C 1
ATOM 980 O O . VAL A 1 129 ? 10.047 7.094 -4.514 1.00 92.81 129 VAL A O 1
ATOM 983 N N . LEU A 1 130 ? 8.650 6.491 -2.874 1.00 90.88 130 LEU A N 1
ATOM 984 C CA . LEU A 1 130 ? 9.672 5.771 -2.114 1.00 90.88 130 LEU A CA 1
ATOM 985 C C . LEU A 1 130 ? 10.167 4.511 -2.834 1.00 90.88 130 LEU A C 1
ATOM 987 O O . LEU A 1 130 ? 11.366 4.245 -2.796 1.00 90.88 130 LEU A O 1
ATOM 991 N N . ASN A 1 131 ? 9.293 3.768 -3.520 1.00 90.25 131 ASN A N 1
ATOM 992 C CA . ASN A 1 131 ? 9.706 2.615 -4.327 1.00 90.25 131 ASN A CA 1
ATOM 993 C C . ASN A 1 131 ? 10.541 3.051 -5.543 1.00 90.25 131 ASN A C 1
ATOM 995 O O . ASN A 1 131 ? 11.514 2.380 -5.872 1.00 90.25 131 ASN A O 1
ATOM 999 N N . LEU A 1 132 ? 10.233 4.196 -6.164 1.00 89.12 132 LEU A N 1
ATOM 1000 C CA . LEU A 1 132 ? 11.059 4.768 -7.235 1.00 89.12 132 LEU A CA 1
ATOM 1001 C C . LEU A 1 132 ? 12.444 5.199 -6.731 1.00 89.12 132 LEU A C 1
ATOM 1003 O O . LEU A 1 132 ? 13.444 4.947 -7.394 1.00 89.12 132 LEU A O 1
ATOM 1007 N N . ILE A 1 133 ? 12.529 5.798 -5.539 1.00 90.25 133 ILE A N 1
ATOM 1008 C CA . ILE A 1 133 ? 13.817 6.146 -4.912 1.00 90.25 133 ILE A CA 1
ATOM 1009 C C . ILE A 1 133 ? 14.603 4.884 -4.531 1.00 90.25 133 ILE A C 1
ATOM 1011 O O . ILE A 1 133 ? 15.826 4.860 -4.641 1.00 90.25 133 ILE A O 1
ATOM 1015 N N . ALA A 1 134 ? 13.912 3.833 -4.087 1.00 86.88 134 ALA A N 1
ATOM 1016 C CA . ALA A 1 134 ? 14.517 2.557 -3.716 1.00 86.88 134 ALA A CA 1
ATOM 1017 C C . ALA A 1 134 ? 14.874 1.672 -4.923 1.00 86.88 134 ALA A C 1
ATOM 1019 O O . ALA A 1 134 ? 15.560 0.667 -4.754 1.00 86.88 134 ALA A O 1
ATOM 1020 N N . LEU A 1 135 ? 14.471 2.055 -6.136 1.00 86.25 135 LEU A N 1
ATOM 1021 C CA . LEU A 1 135 ? 14.668 1.290 -7.365 1.00 86.25 135 LEU A CA 1
ATOM 1022 C C . LEU A 1 135 ? 16.135 0.864 -7.605 1.00 86.25 135 LEU A C 1
ATOM 1024 O O . LEU A 1 135 ? 16.350 -0.308 -7.914 1.00 86.25 135 LEU A O 1
ATOM 1028 N N . PRO A 1 136 ? 17.166 1.706 -7.361 1.00 86.81 136 PRO A N 1
ATOM 1029 C CA . PRO A 1 136 ? 18.567 1.284 -7.460 1.00 86.81 136 PRO A CA 1
ATOM 1030 C C . PRO A 1 136 ? 18.946 0.154 -6.489 1.00 86.81 136 PRO A C 1
ATOM 1032 O O . PRO A 1 136 ? 19.746 -0.714 -6.831 1.00 86.81 136 PRO A O 1
ATOM 1035 N N . LEU A 1 137 ? 18.357 0.132 -5.286 1.00 85.50 137 LEU A N 1
ATOM 1036 C CA . LEU A 1 137 ? 18.619 -0.902 -4.276 1.00 85.50 137 LEU A CA 1
ATOM 1037 C C . LEU A 1 137 ? 18.047 -2.262 -4.692 1.00 85.50 137 LEU A C 1
AT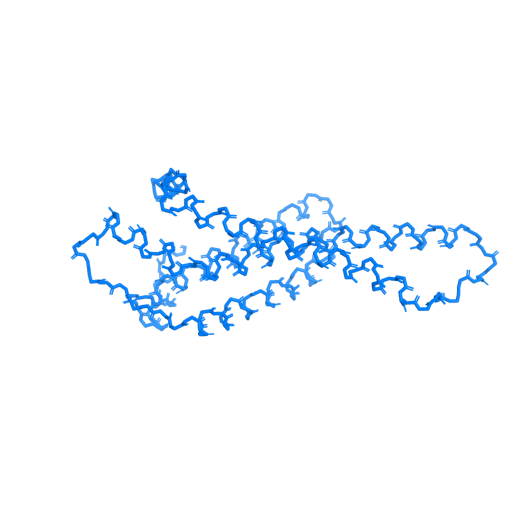OM 1039 O O . LEU A 1 137 ? 18.533 -3.295 -4.233 1.00 85.50 137 LEU A O 1
ATOM 1043 N N . TYR A 1 138 ? 17.038 -2.281 -5.567 1.00 82.69 138 TYR A N 1
ATOM 1044 C CA . TYR A 1 138 ? 16.404 -3.514 -6.032 1.00 82.69 138 TYR A CA 1
ATOM 1045 C C . TYR A 1 138 ? 17.232 -4.287 -7.062 1.00 82.69 138 TYR A C 1
ATOM 1047 O O . TYR A 1 138 ? 16.995 -5.480 -7.248 1.00 82.69 138 TYR A O 1
ATOM 1055 N N . PHE A 1 139 ? 18.242 -3.659 -7.668 1.00 84.12 139 PHE A N 1
ATOM 1056 C CA . PHE A 1 139 ? 19.190 -4.343 -8.553 1.00 84.12 139 PHE A CA 1
ATOM 1057 C C . PHE A 1 139 ? 20.313 -5.066 -7.801 1.00 84.12 139 PHE A C 1
ATOM 1059 O O . PHE A 1 139 ? 21.042 -5.851 -8.403 1.00 84.12 139 PHE A O 1
ATOM 1066 N N . ILE A 1 140 ? 20.459 -4.831 -6.493 1.00 87.88 140 ILE A N 1
ATOM 1067 C CA . ILE A 1 140 ? 21.463 -5.501 -5.667 1.00 87.88 140 ILE A CA 1
ATOM 1068 C C . ILE A 1 140 ? 20.846 -6.794 -5.100 1.00 87.88 140 ILE A C 1
ATOM 1070 O O . ILE A 1 140 ? 19.886 -6.717 -4.324 1.00 87.88 140 ILE A O 1
ATOM 1074 N N . PRO A 1 141 ? 21.376 -7.988 -5.440 1.00 85.12 141 PRO A N 1
ATOM 1075 C CA . PRO A 1 141 ? 20.869 -9.252 -4.911 1.00 85.12 141 PRO A CA 1
ATOM 1076 C C . PRO A 1 141 ? 20.876 -9.272 -3.378 1.00 85.12 141 PRO A C 1
ATOM 1078 O O . PRO A 1 141 ? 21.777 -8.715 -2.753 1.00 85.12 141 PRO A O 1
ATOM 1081 N N . VAL A 1 142 ? 19.886 -9.931 -2.764 1.00 87.75 142 VAL A N 1
ATOM 1082 C CA . VAL A 1 142 ? 19.643 -10.000 -1.303 1.00 87.75 142 VAL A CA 1
ATOM 1083 C C . VAL A 1 142 ? 19.172 -8.673 -0.697 1.00 87.75 142 VAL A C 1
ATOM 1085 O O . VAL A 1 142 ? 18.185 -8.653 0.042 1.00 87.75 142 VAL A O 1
ATOM 1088 N N . VAL A 1 143 ? 19.825 -7.558 -1.035 1.00 88.44 143 VAL A N 1
ATOM 1089 C CA . VAL A 1 143 ? 19.413 -6.211 -0.614 1.00 88.44 143 VAL A CA 1
ATOM 1090 C C . VAL A 1 143 ? 18.032 -5.882 -1.163 1.00 88.44 143 VAL A C 1
ATOM 1092 O O . VAL A 1 143 ? 17.232 -5.298 -0.443 1.00 88.44 143 VAL A O 1
ATOM 1095 N N . ASN A 1 144 ? 17.708 -6.325 -2.377 1.00 85.19 144 ASN A N 1
ATOM 1096 C CA . ASN A 1 144 ? 16.391 -6.149 -2.977 1.00 85.19 144 ASN A CA 1
ATOM 1097 C C . ASN A 1 144 ? 15.247 -6.687 -2.101 1.00 85.19 144 ASN A C 1
ATOM 1099 O O . ASN A 1 144 ? 14.283 -5.970 -1.847 1.00 85.19 144 ASN A O 1
ATOM 1103 N N . VAL A 1 145 ? 15.374 -7.912 -1.582 1.00 85.62 145 VAL A N 1
ATOM 1104 C CA . VAL A 1 145 ? 14.368 -8.545 -0.718 1.00 85.62 145 VAL A CA 1
ATOM 1105 C C . VAL A 1 145 ? 14.251 -7.773 0.594 1.00 85.62 145 VAL A C 1
ATOM 1107 O O . VAL A 1 145 ? 13.151 -7.395 0.995 1.00 85.62 145 VAL A O 1
ATOM 1110 N N . VAL A 1 146 ? 15.377 -7.487 1.251 1.00 88.38 146 VAL A N 1
ATOM 1111 C CA . VAL A 1 146 ? 15.377 -6.780 2.541 1.00 88.38 146 VAL A CA 1
ATOM 1112 C C . VAL A 1 146 ? 14.833 -5.360 2.398 1.00 88.38 146 VAL A C 1
ATOM 1114 O O . VAL A 1 146 ? 14.009 -4.936 3.205 1.00 88.38 146 VAL A O 1
ATOM 1117 N N . ALA A 1 147 ? 15.247 -4.634 1.361 1.00 85.94 147 ALA A N 1
ATOM 1118 C CA . ALA A 1 147 ? 14.792 -3.280 1.091 1.00 85.94 147 ALA A CA 1
ATOM 1119 C C . ALA A 1 147 ? 13.304 -3.262 0.741 1.00 85.94 147 ALA A C 1
ATOM 1121 O O . ALA A 1 147 ? 12.569 -2.462 1.308 1.00 85.94 147 ALA A O 1
ATOM 1122 N N . TYR A 1 148 ? 12.838 -4.155 -0.137 1.00 84.56 148 TYR A N 1
ATOM 1123 C CA . TYR A 1 148 ? 11.437 -4.190 -0.548 1.00 84.56 148 TYR A CA 1
ATOM 1124 C C . TYR A 1 148 ? 10.514 -4.521 0.628 1.00 84.56 148 TYR A C 1
ATOM 1126 O O . TYR A 1 148 ? 9.607 -3.749 0.934 1.00 84.56 148 TYR A O 1
ATOM 1134 N N . TRP A 1 149 ? 10.758 -5.624 1.337 1.00 85.75 149 TRP A N 1
ATOM 1135 C CA . TRP A 1 149 ? 9.901 -6.032 2.453 1.00 85.75 149 TRP A CA 1
ATOM 1136 C C . TRP A 1 149 ? 10.076 -5.142 3.684 1.00 85.75 149 TRP A C 1
ATOM 1138 O O . TRP A 1 149 ? 9.094 -4.833 4.356 1.00 85.75 149 TRP A O 1
ATOM 1148 N N . GLY A 1 150 ? 11.298 -4.687 3.966 1.00 88.44 150 GLY A N 1
ATOM 1149 C CA . GLY A 1 150 ? 11.595 -3.812 5.097 1.00 88.44 150 GLY A CA 1
ATOM 1150 C C . GLY A 1 150 ? 10.996 -2.417 4.937 1.00 88.44 150 GLY A C 1
ATOM 1151 O O . GLY A 1 150 ? 10.308 -1.947 5.843 1.00 88.44 150 GLY A O 1
ATOM 1152 N N . LEU A 1 151 ? 11.202 -1.771 3.782 1.00 87.75 151 LEU A N 1
ATOM 1153 C CA . LEU A 1 151 ? 10.646 -0.447 3.489 1.00 87.75 151 LEU A CA 1
ATOM 1154 C C . LEU A 1 151 ? 9.121 -0.489 3.528 1.00 87.75 151 LEU A C 1
ATOM 1156 O O . LEU A 1 151 ? 8.495 0.256 4.281 1.00 87.75 151 LEU A O 1
ATOM 1160 N N . ASN A 1 152 ? 8.528 -1.387 2.743 1.00 89.00 152 ASN A N 1
ATOM 1161 C CA . ASN A 1 152 ? 7.082 -1.449 2.618 1.00 89.00 152 ASN A CA 1
ATOM 1162 C C . ASN A 1 152 ? 6.421 -1.941 3.916 1.00 89.00 152 ASN A C 1
ATOM 1164 O O . ASN A 1 152 ? 5.443 -1.347 4.357 1.00 89.00 152 ASN A O 1
ATOM 1168 N N . GLY A 1 153 ? 6.983 -2.949 4.590 1.00 86.94 153 GLY A N 1
ATOM 1169 C CA . GLY A 1 153 ? 6.470 -3.435 5.874 1.00 86.94 153 GLY A CA 1
ATOM 1170 C C . GLY A 1 153 ? 6.510 -2.371 6.974 1.00 86.94 153 GLY A C 1
ATOM 1171 O O . GLY A 1 153 ? 5.533 -2.202 7.704 1.00 86.94 153 GLY A O 1
ATOM 1172 N N . TYR A 1 154 ? 7.600 -1.599 7.060 1.00 88.25 154 TYR A N 1
ATOM 1173 C CA . TYR A 1 154 ? 7.702 -0.488 8.009 1.00 88.25 154 TYR A CA 1
ATOM 1174 C C . TYR A 1 154 ? 6.689 0.626 7.712 1.00 88.25 154 TYR A C 1
ATOM 1176 O O . TYR A 1 154 ? 6.034 1.122 8.631 1.00 88.25 154 TYR A O 1
ATOM 1184 N N . LEU A 1 155 ? 6.550 1.018 6.441 1.00 86.69 155 LEU A N 1
ATOM 1185 C CA . LEU A 1 155 ? 5.625 2.074 6.026 1.00 86.69 155 LEU A CA 1
ATOM 1186 C C . LEU A 1 155 ? 4.170 1.679 6.270 1.00 86.69 155 LEU A C 1
ATOM 1188 O O . LEU A 1 155 ? 3.434 2.459 6.867 1.00 86.69 155 LEU A O 1
ATOM 1192 N N . LEU A 1 156 ? 3.779 0.466 5.876 1.00 86.50 156 LEU A N 1
ATOM 1193 C CA . LEU A 1 156 ? 2.426 -0.047 6.085 1.00 86.50 156 LEU A CA 1
ATOM 1194 C C . LEU A 1 156 ? 2.099 -0.173 7.568 1.00 86.50 156 LEU A C 1
ATOM 1196 O O . LEU A 1 156 ? 1.070 0.324 8.016 1.00 86.50 156 LEU A O 1
ATOM 1200 N N . GLY A 1 157 ? 2.990 -0.794 8.347 1.00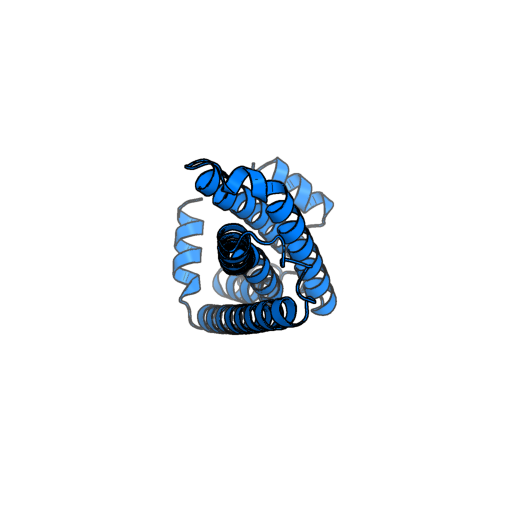 85.75 157 GLY A N 1
ATOM 1201 C CA . GLY A 1 157 ? 2.783 -0.955 9.784 1.00 85.75 157 GLY A CA 1
ATOM 1202 C C . GLY A 1 157 ? 2.625 0.389 10.493 1.00 85.75 157 GLY A C 1
ATOM 1203 O O . GLY A 1 157 ? 1.766 0.535 11.359 1.00 85.75 157 GLY A O 1
ATOM 1204 N N . ARG A 1 158 ? 3.415 1.395 10.094 1.00 86.00 158 ARG A N 1
ATOM 1205 C CA . ARG A 1 158 ? 3.294 2.758 10.615 1.00 86.00 158 ARG A CA 1
ATOM 1206 C C . ARG A 1 158 ? 1.965 3.404 10.224 1.00 86.00 158 ARG A C 1
ATOM 1208 O O . ARG A 1 158 ? 1.306 3.958 11.100 1.00 86.00 158 ARG A O 1
ATOM 1215 N N . GLU A 1 159 ? 1.623 3.393 8.941 1.00 85.75 159 GLU A N 1
ATOM 1216 C CA . GLU A 1 159 ? 0.467 4.129 8.428 1.00 85.75 159 GLU A CA 1
ATOM 1217 C C . GLU A 1 159 ? -0.842 3.540 8.950 1.00 85.75 159 GLU A C 1
ATOM 1219 O O . GLU A 1 159 ? -1.672 4.269 9.484 1.00 85.75 159 GLU A O 1
ATOM 1224 N N . TYR A 1 160 ? -1.010 2.215 8.885 1.00 85.44 160 TYR A N 1
ATOM 1225 C CA . TYR A 1 160 ? -2.230 1.575 9.379 1.00 85.44 160 TYR A CA 1
ATOM 1226 C C . TYR A 1 160 ? -2.396 1.724 10.884 1.00 85.44 160 TYR A C 1
ATOM 1228 O O . TYR A 1 160 ? -3.516 1.903 11.355 1.00 85.44 160 TYR A O 1
ATOM 1236 N N . PHE A 1 161 ? -1.296 1.709 11.643 1.00 86.00 161 PHE A N 1
ATOM 1237 C CA . PHE A 1 161 ? -1.360 2.021 13.065 1.00 86.00 161 PHE A CA 1
ATOM 1238 C C . PHE A 1 161 ? -1.875 3.444 13.302 1.00 86.00 161 PHE A C 1
ATOM 1240 O O . PHE A 1 161 ? -2.750 3.639 14.140 1.00 86.00 161 PHE A O 1
ATOM 1247 N N . GLU A 1 162 ? -1.348 4.432 12.574 1.00 82.94 162 GLU A N 1
ATOM 1248 C CA . GLU A 1 162 ? -1.766 5.831 12.714 1.00 82.94 162 GLU A CA 1
ATOM 1249 C C . GLU A 1 162 ? -3.242 5.998 12.327 1.00 82.94 162 GLU A C 1
ATOM 1251 O O . GLU A 1 162 ? -4.003 6.594 13.083 1.00 82.94 162 GLU A O 1
ATOM 1256 N N . LEU A 1 163 ? -3.679 5.379 11.230 1.00 81.44 163 LEU A N 1
ATOM 1257 C CA . LEU A 1 163 ? -5.069 5.417 10.780 1.00 81.44 163 LEU A CA 1
ATOM 1258 C C . LEU A 1 163 ? -6.056 4.795 11.782 1.00 81.44 163 LEU A C 1
ATOM 1260 O O . LEU A 1 163 ? -7.109 5.374 12.036 1.00 81.44 163 LEU A O 1
ATOM 1264 N N . VAL A 1 164 ? -5.719 3.648 12.382 1.00 84.25 164 VAL A N 1
ATOM 1265 C CA . VAL A 1 164 ? -6.563 3.021 13.415 1.00 84.25 164 VAL A CA 1
ATOM 1266 C C . VAL A 1 164 ? -6.532 3.834 14.708 1.00 84.25 164 VAL A C 1
ATOM 1268 O O . VAL A 1 164 ? -7.572 4.051 15.325 1.00 84.25 164 VAL A O 1
ATOM 1271 N N . ALA A 1 165 ? -5.363 4.338 15.113 1.00 84.88 165 ALA A N 1
ATOM 1272 C CA . ALA A 1 165 ? -5.233 5.152 16.318 1.00 84.88 165 ALA A CA 1
ATOM 1273 C C . ALA A 1 165 ? -6.072 6.435 16.237 1.00 84.88 165 ALA A C 1
ATOM 1275 O O . ALA A 1 165 ? -6.664 6.832 17.236 1.00 84.88 165 ALA A O 1
ATOM 1276 N N . LEU A 1 166 ? -6.184 7.048 15.055 1.00 82.44 166 LEU A N 1
ATOM 1277 C CA . LEU A 1 166 ? -6.998 8.246 14.824 1.00 82.44 166 LEU A CA 1
ATOM 1278 C C . LEU A 1 166 ? -8.506 8.043 15.058 1.00 82.44 166 LEU A C 1
ATOM 1280 O O . LEU A 1 166 ? -9.224 9.030 15.222 1.00 82.44 166 LEU A O 1
ATOM 1284 N N . ARG A 1 167 ? -8.996 6.795 15.116 1.00 82.75 167 ARG A N 1
ATOM 1285 C CA . ARG A 1 167 ? -10.393 6.499 15.487 1.00 82.75 167 ARG A CA 1
ATOM 1286 C C . ARG A 1 167 ? -10.686 6.820 16.953 1.00 82.75 167 ARG A C 1
ATOM 1288 O O . ARG A 1 167 ? -11.799 7.235 17.271 1.00 82.75 167 ARG A O 1
ATOM 1295 N N . HIS A 1 168 ? -9.685 6.650 17.819 1.00 82.06 168 HIS A N 1
ATOM 1296 C CA . HIS A 1 168 ? -9.816 6.714 19.283 1.00 82.06 168 HIS A CA 1
ATOM 1297 C C . HIS A 1 168 ? -8.975 7.822 19.927 1.00 82.06 168 HIS A C 1
ATOM 1299 O O . HIS A 1 168 ? -9.238 8.238 21.055 1.00 82.06 168 HIS A O 1
ATOM 1305 N N . HIS A 1 169 ? -7.972 8.330 19.215 1.00 80.19 169 HIS A N 1
ATOM 1306 C CA . HIS A 1 169 ? -7.000 9.297 19.710 1.00 80.19 169 HIS A CA 1
ATOM 1307 C C . HIS A 1 169 ? -6.874 10.500 18.774 1.00 80.19 169 HIS A C 1
ATOM 1309 O O . HIS A 1 169 ? -7.124 10.415 17.571 1.00 80.19 169 HIS A O 1
ATOM 1315 N N . THR A 1 170 ? -6.452 11.644 19.317 1.00 79.81 170 THR A N 1
ATOM 1316 C CA . THR A 1 170 ? -6.098 12.801 18.485 1.00 79.81 170 THR A CA 1
ATOM 1317 C C . THR A 1 170 ? -4.824 12.511 17.669 1.00 79.81 170 THR A C 1
ATOM 1319 O O . THR A 1 170 ? -4.043 11.630 18.041 1.00 79.81 170 THR A O 1
ATOM 1322 N N . PRO A 1 171 ? -4.549 13.243 16.571 1.00 74.38 171 PRO A N 1
ATOM 1323 C CA . PRO A 1 171 ? -3.319 13.051 15.792 1.00 74.38 171 PRO A CA 1
ATOM 1324 C C . PRO A 1 171 ? -2.026 13.195 16.610 1.00 74.38 171 PRO A C 1
ATOM 1326 O O . PRO A 1 171 ? -1.022 12.540 16.325 1.00 74.38 171 PRO A O 1
ATOM 1329 N N . GLU A 1 172 ? -2.036 14.051 17.629 1.00 76.12 172 GLU A N 1
ATOM 1330 C CA . GLU A 1 172 ? -0.899 14.281 18.524 1.00 76.12 172 GLU A CA 1
ATOM 1331 C C . GLU A 1 172 ? -0.699 13.097 19.477 1.00 76.12 172 GLU A C 1
ATOM 1333 O O . GLU A 1 172 ? 0.424 12.601 19.626 1.00 76.12 172 GLU A O 1
ATOM 1338 N N . ASP A 1 173 ? -1.797 12.572 20.021 1.00 78.06 173 ASP A N 1
ATOM 1339 C CA . ASP A 1 173 ? -1.808 11.390 20.884 1.00 78.06 173 ASP A CA 1
ATOM 1340 C C . ASP A 1 173 ? -1.422 10.116 20.122 1.00 78.06 173 ASP A C 1
ATOM 1342 O O . ASP A 1 173 ? -0.625 9.314 20.604 1.00 78.06 173 ASP A O 1
ATOM 1346 N N . ALA A 1 174 ? -1.896 9.944 18.885 1.00 77.00 174 ALA A N 1
ATOM 1347 C CA . ALA A 1 174 ? -1.519 8.812 18.039 1.00 77.00 174 ALA A CA 1
ATOM 1348 C C . ALA A 1 174 ? 0.000 8.787 17.770 1.00 77.00 174 ALA A C 1
ATOM 1350 O O . ALA A 1 174 ? 0.656 7.738 17.829 1.00 77.00 174 ALA A O 1
ATOM 1351 N N . ARG A 1 175 ? 0.603 9.962 17.534 1.00 73.31 175 ARG A N 1
ATOM 1352 C CA . ARG A 1 175 ? 2.055 10.092 17.333 1.00 73.31 175 ARG A CA 1
ATOM 1353 C C . ARG A 1 175 ? 2.849 9.832 18.608 1.00 73.31 175 ARG A C 1
ATOM 1355 O O . ARG A 1 175 ? 3.940 9.260 18.513 1.00 73.31 175 ARG A O 1
ATOM 1362 N N . SER A 1 176 ? 2.350 10.256 19.768 1.00 75.19 176 SER A N 1
ATOM 1363 C CA . SER A 1 176 ? 3.007 10.020 21.058 1.00 75.19 176 SER A CA 1
ATOM 1364 C C . SER A 1 176 ? 2.934 8.538 21.452 1.00 75.19 176 SER A C 1
ATOM 1366 O O . SER A 1 176 ? 3.959 7.953 21.811 1.00 75.19 176 SER A O 1
ATOM 1368 N N . LEU A 1 177 ? 1.781 7.894 21.244 1.00 78.25 177 LEU A N 1
ATOM 1369 C CA . LEU A 1 177 ? 1.558 6.466 21.480 1.00 78.25 177 LEU A CA 1
ATOM 1370 C C . LEU A 1 177 ? 2.480 5.591 20.621 1.00 78.25 177 LEU A C 1
ATOM 1372 O O . LEU A 1 177 ? 3.042 4.605 21.095 1.00 78.25 177 LEU A O 1
ATOM 1376 N N . ARG A 1 178 ? 2.725 5.990 19.369 1.00 73.12 178 ARG A N 1
ATOM 1377 C CA . ARG A 1 178 ? 3.693 5.308 18.499 1.00 73.12 178 ARG A CA 1
ATOM 1378 C C . ARG A 1 178 ? 5.119 5.366 19.046 1.00 73.12 178 ARG A C 1
ATOM 1380 O O . ARG A 1 178 ? 5.866 4.403 18.906 1.00 73.12 178 ARG A O 1
ATOM 1387 N N . ARG A 1 179 ? 5.531 6.498 19.627 1.00 73.19 179 ARG A N 1
ATOM 1388 C CA . ARG A 1 179 ? 6.893 6.661 20.166 1.00 73.19 179 ARG A CA 1
ATOM 1389 C C . ARG A 1 179 ? 7.121 5.821 21.422 1.00 73.19 179 ARG A C 1
ATOM 1391 O O . ARG A 1 179 ? 8.251 5.404 21.638 1.00 73.19 179 ARG A O 1
ATOM 1398 N N . SER A 1 180 ? 6.082 5.565 22.215 1.00 74.94 180 SER A N 1
ATOM 1399 C CA . SER A 1 180 ? 6.185 4.772 23.448 1.00 74.94 180 SER A CA 1
ATOM 1400 C C . SER A 1 180 ? 6.099 3.257 23.231 1.00 74.94 180 SER A C 1
ATOM 1402 O O . SER A 1 180 ? 6.483 2.498 24.116 1.00 74.94 180 SER A O 1
ATOM 1404 N N . LYS A 1 181 ? 5.609 2.808 22.068 1.00 66.38 181 LYS A N 1
ATOM 1405 C CA . LYS A 1 181 ? 5.398 1.389 21.717 1.00 66.38 181 LYS A CA 1
ATOM 1406 C C . LYS A 1 181 ? 6.371 0.868 20.642 1.00 66.38 181 LYS A C 1
ATOM 1408 O O . LYS A 1 181 ? 6.080 -0.152 20.021 1.00 66.38 181 LYS A O 1
ATOM 1413 N N . ARG A 1 182 ? 7.460 1.598 20.378 1.00 56.09 182 ARG A N 1
ATOM 1414 C CA . ARG A 1 182 ? 8.419 1.311 19.302 1.00 56.09 182 ARG A CA 1
ATOM 1415 C C . ARG A 1 182 ? 9.455 0.261 19.686 1.00 56.09 182 ARG A C 1
ATOM 1417 O O . ARG A 1 182 ? 9.861 0.256 20.866 1.00 56.09 182 ARG A O 1
#

Secondary structure (DSSP, 8-state):
-HHHHHHHHHHHTSHHHHHHHHHHHHHHHHHHHHHHHHHHHHHHTS------SS-HHHHHHHHHHHHHHHHHHHHHHHHHHHHHHHHHTHHHHHHHHHHHH-TTSPPP-PPPHHHHHHHHHHHHHHHHHHHHHHHHHHTSTTHHHHHHHHHHHHHHHHHHHHHHHTTTS-HHHHHHHHHH--